Protein AF-A0A9P6NZ58-F1 (afdb_monomer)

Radius of gyration: 19.2 Å; Cα contacts (8 Å, |Δi|>4): 444; chains: 1; bounding box: 44×55×46 Å

Nearest PDB structures (foldseek):
  8w9k-assembly2_C  TM=8.716E-01  e=1.298E-15  Ramazzottius varieornatus
  8x1k-assembly1_B  TM=8.934E-01  e=3.169E-15  Ramazzottius varieornatus
  8w9k-assembly1_B  TM=8.973E-01  e=1.022E-14  Ramazzottius varieornatus
  8kce-assembly1_A-2  TM=8.774E-01  e=4.189E-15  Ramazzottius varieornatus
  8w9k-assembly1_A  TM=8.788E-01  e=3.543E-15  Ramazzottius varieornatus

Organism: NCBI:txid708437

Mean predicted aligned error: 7.15 Å

InterPro domains:
  IPR009078 Ferritin-like superfamily [SSF47240] (10-116)
  IPR012347 Ferritin-like [G3DSA:1.20.1260.10] (4-108)
  IPR052965 Pigment-associated catalase-like [PTHR31694] (9-105)

Secondary structure (DSSP, 8-state):
-HHHHGGGS-HHHHHHHHHHHHHHHHHHHHHHHHHHHTTPPPPPPPEE----SSHHHHHHHHHHHHHHHHHHHHHHHTT--SHHHHHHHHHHHHHHHHHHHHHHHHTTS-S---SS-----HHHHHHHHGGGEEE--TT-S-SSPPPPPEEEES-B-TT-EEEEEES--TT--EEEEEETTEEEEEEEETTEEEPP-SS---SSEEEEEEESSSS-STTTEEEEEEEEEB------TTTS---PPPP-------------

Foldseek 3Di:
DVVVLCLLFDPVLVVLLVVLLVLLVVLVVVVCVVCVVVVHHAFDDFQWDQPDDHVLSVLVSQLLVLLLLLQALQQCLVVDPDPVVSVVSVVSSVVSLQSNLSSCLLNLHHSDQDPARWHDHPLQSCLSCVVGGPGGDPPRDDPDHHAWAKDWDDALDAFDKIFIDTPDLPLFFWKWKTAGPDIDIFGDDPRITTRHPPPRHTFDWIWIFGFNDSDDDPVTTRGHGDIDGHPDDRDPPVSNPPSDRDDDDDDDDDDSDSND

pLDDT: mean 86.71, std 19.1, range [29.31, 98.81]

Sequence (260 aa):
MLSFLLLSYSKSVRQSIQKISNDEASHVSFLTSALQAAGVTPVQACKYSFPYTDLKSFLTVSQILEGVGVSAYLGAAASIKNGNYLTAAGSILTVEARHNAYIRFVNGLSPFPAAFDTPIQPRGIVTLAGPFFVSCPTGSGPGLEGFPSLTISGKLIPGSTLKISAKNTTGATYCGFLSGLDSTFTTYADGECKAPSDGKVGEGQIYVFLTSEKSVTDATTIAGPGIIETENAVMNPIDTPTLTPASHEPENATDLAIGI

Solvent-accessible surface area (backbone atoms only — not comparable to full-atom values): 14483 Å² total; per-residue (Å²): 119,65,63,71,47,46,51,64,42,42,71,67,57,48,51,50,55,51,48,50,29,52,49,31,54,49,50,52,53,50,53,43,52,51,32,48,77,70,75,38,84,62,64,56,82,55,45,72,54,74,93,50,92,48,48,68,43,40,49,51,53,46,33,53,49,30,48,50,49,32,13,38,46,54,36,44,46,88,71,48,82,50,66,70,59,38,52,52,51,51,57,50,35,61,48,36,48,50,50,24,21,51,42,25,43,76,73,47,42,67,54,70,46,52,98,44,76,40,59,35,50,69,39,36,44,38,23,62,52,46,80,33,58,73,50,50,53,91,88,29,55,79,94,57,76,42,39,40,50,35,49,74,46,73,59,58,41,68,66,30,65,30,42,50,47,50,89,48,63,82,71,42,42,20,34,36,41,40,25,25,90,37,76,49,70,33,62,34,55,98,50,30,29,49,31,74,72,82,77,59,72,66,48,44,85,29,38,37,28,33,7,55,46,98,50,91,44,88,88,29,48,48,20,15,37,22,80,49,50,43,82,69,82,65,62,60,82,86,76,46,80,80,66,54,76,60,80,94,75,93,79,87,76,74,89,83,57,83,64,126

Structure (mmCIF, N/CA/C/O backbone):
data_AF-A0A9P6NZ58-F1
#
_entry.id   AF-A0A9P6NZ58-F1
#
loop_
_atom_site.group_PDB
_atom_site.id
_atom_site.type_symbol
_atom_site.label_atom_id
_atom_site.label_alt_id
_atom_site.label_comp_id
_atom_site.label_asym_id
_atom_site.label_entity_id
_atom_site.label_seq_id
_atom_site.pdbx_PDB_ins_code
_atom_site.Cartn_x
_atom_site.Cartn_y
_atom_site.Cartn_z
_atom_site.occupancy
_atom_site.B_iso_or_equiv
_atom_site.auth_seq_id
_atom_site.auth_comp_id
_atom_site.auth_asym_id
_atom_site.auth_atom_id
_atom_site.pdbx_PDB_model_num
ATOM 1 N N . MET A 1 1 ? 6.618 19.491 17.241 1.00 46.34 1 MET A N 1
ATOM 2 C CA . MET A 1 1 ? 7.622 19.434 16.148 1.00 46.34 1 MET A CA 1
ATOM 3 C C . MET A 1 1 ? 6.984 19.654 14.770 1.00 46.34 1 MET A C 1
ATOM 5 O O . MET A 1 1 ? 7.538 20.425 14.000 1.00 46.34 1 MET A O 1
ATOM 9 N N . LEU A 1 2 ? 5.797 19.093 14.476 1.00 48.84 2 LEU A N 1
ATOM 10 C CA . LEU A 1 2 ? 5.125 19.284 13.177 1.00 48.84 2 LEU A CA 1
ATOM 11 C C . LEU A 1 2 ? 4.560 20.701 12.934 1.00 48.84 2 LEU A C 1
ATOM 13 O O . LEU A 1 2 ? 4.652 21.210 11.821 1.00 48.84 2 LEU A O 1
ATOM 17 N N . SER A 1 3 ? 4.068 21.395 13.965 1.00 49.41 3 SER A N 1
ATOM 18 C CA . SER A 1 3 ? 3.498 22.744 13.785 1.00 49.41 3 SER A CA 1
ATOM 19 C C . SER A 1 3 ? 4.500 23.805 13.322 1.00 49.41 3 SER A C 1
ATOM 21 O O . SER A 1 3 ? 4.093 24.752 12.663 1.00 49.41 3 SER A O 1
ATOM 23 N N . PHE A 1 4 ? 5.802 23.633 13.589 1.00 50.84 4 PHE A N 1
ATOM 24 C CA . PHE A 1 4 ? 6.847 24.508 13.037 1.00 50.84 4 PHE A CA 1
ATOM 25 C C . PHE A 1 4 ? 7.170 24.182 11.571 1.00 50.84 4 PHE A C 1
ATOM 27 O O . PHE A 1 4 ? 7.467 25.086 10.794 1.00 50.84 4 PHE A O 1
ATOM 34 N N . LEU A 1 5 ? 7.073 22.908 11.173 1.00 52.78 5 LEU A N 1
ATOM 35 C CA . LEU A 1 5 ? 7.339 22.455 9.803 1.00 52.78 5 LEU A CA 1
ATOM 36 C C . LEU A 1 5 ? 6.269 22.938 8.814 1.00 52.78 5 LEU A C 1
ATOM 38 O O . LEU A 1 5 ? 6.564 23.186 7.650 1.00 52.78 5 LEU A O 1
ATOM 42 N N . LEU A 1 6 ? 5.045 23.136 9.298 1.00 52.22 6 LEU A N 1
ATOM 43 C CA . LEU A 1 6 ? 3.875 23.548 8.526 1.00 52.22 6 LEU A CA 1
ATOM 44 C C . LEU A 1 6 ? 3.801 25.059 8.199 1.00 52.22 6 LEU A C 1
ATOM 46 O O . LEU A 1 6 ? 2.930 25.487 7.432 1.00 52.22 6 LEU A O 1
ATOM 50 N N . LEU A 1 7 ? 4.688 25.887 8.764 1.00 54.00 7 LEU A N 1
ATOM 51 C CA . LEU A 1 7 ? 4.657 27.353 8.615 1.00 54.00 7 LEU A CA 1
ATOM 52 C C . LEU A 1 7 ? 5.049 27.844 7.207 1.00 54.00 7 LEU A C 1
ATOM 54 O O . LEU A 1 7 ? 4.743 28.980 6.857 1.00 54.00 7 LEU A O 1
ATOM 58 N N . SER A 1 8 ? 5.686 26.996 6.393 1.00 56.34 8 SER A N 1
ATOM 59 C CA . SER A 1 8 ? 6.091 27.301 5.011 1.00 56.34 8 SER A CA 1
ATOM 60 C C . SER A 1 8 ? 4.976 27.125 3.972 1.00 56.34 8 SER A C 1
ATOM 62 O O . SER A 1 8 ? 5.140 27.545 2.829 1.00 56.34 8 SER A O 1
ATOM 64 N N . TYR A 1 9 ? 3.846 26.527 4.358 1.00 63.75 9 TYR A N 1
ATOM 65 C CA . TYR A 1 9 ? 2.668 26.350 3.508 1.00 63.75 9 TYR A CA 1
ATOM 66 C C . TYR A 1 9 ? 1.537 27.303 3.905 1.00 63.75 9 TYR A C 1
ATOM 68 O O . TYR A 1 9 ? 1.530 27.890 4.992 1.00 63.75 9 TYR A O 1
ATOM 76 N N . SER A 1 10 ? 0.553 27.465 3.020 1.00 76.25 10 SER A N 1
ATOM 77 C CA . SER A 1 10 ? -0.625 28.285 3.300 1.00 76.25 10 SER A CA 1
ATOM 78 C C . SER A 1 10 ? -1.400 27.757 4.517 1.00 76.25 10 SER A C 1
ATOM 80 O O . SER A 1 10 ? -1.389 26.565 4.841 1.00 76.25 10 SER A O 1
ATOM 82 N N . LYS A 1 11 ? -2.130 28.651 5.196 1.00 78.62 11 LYS A N 1
ATOM 83 C CA . LYS A 1 11 ? -3.022 28.290 6.313 1.00 78.62 11 LYS A CA 1
ATOM 84 C C . LYS A 1 11 ? -4.015 27.187 5.924 1.00 78.62 11 LYS A C 1
ATOM 86 O O . LYS A 1 11 ? -4.269 26.296 6.731 1.00 78.62 11 LYS A O 1
ATOM 91 N N . SER A 1 12 ? -4.512 27.212 4.686 1.00 82.38 12 SER A N 1
ATOM 92 C CA . SER A 1 12 ? -5.448 26.208 4.171 1.00 82.38 12 SER A CA 1
ATOM 93 C C . SER A 1 12 ? -4.842 24.806 4.117 1.00 82.38 12 SER A C 1
ATOM 95 O O . SER A 1 12 ? -5.521 23.837 4.458 1.00 82.38 12 SER A O 1
ATOM 97 N N . VAL A 1 13 ? -3.555 24.682 3.772 1.00 84.69 13 VAL A N 1
ATOM 98 C CA . VAL A 1 13 ? -2.894 23.374 3.742 1.00 84.69 13 VAL A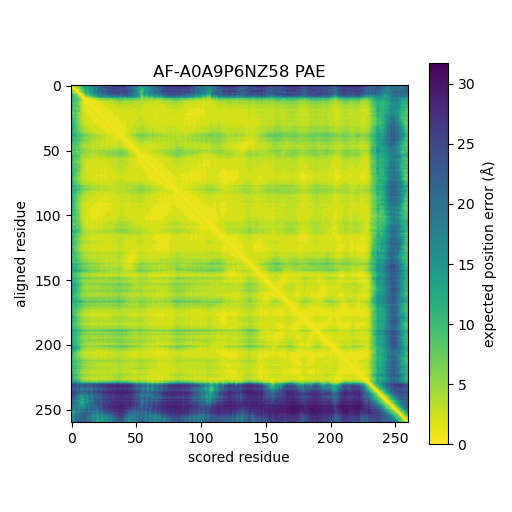 CA 1
ATOM 99 C C . VAL A 1 13 ? -2.740 22.797 5.141 1.00 84.69 13 VAL A C 1
ATOM 101 O O . VAL A 1 13 ? -3.076 21.635 5.357 1.00 84.69 13 VAL A O 1
ATOM 104 N N . ARG A 1 14 ? -2.345 23.621 6.117 1.00 81.75 14 ARG A N 1
ATOM 105 C CA . ARG A 1 14 ? -2.273 23.194 7.523 1.00 81.75 14 ARG A CA 1
ATOM 106 C C . ARG A 1 14 ? -3.616 22.722 8.063 1.00 81.75 14 ARG A C 1
ATOM 108 O O . ARG A 1 14 ? -3.685 21.681 8.704 1.00 81.75 14 ARG A O 1
ATOM 115 N N . GLN A 1 15 ? -4.675 23.485 7.801 1.00 88.12 15 GLN A N 1
ATOM 116 C CA . GLN A 1 15 ? -6.025 23.153 8.258 1.00 88.12 15 GLN A CA 1
ATOM 117 C C . GLN A 1 15 ? -6.525 21.841 7.653 1.00 88.12 15 GLN A C 1
ATOM 119 O O . GLN A 1 15 ? -7.156 21.053 8.350 1.00 88.12 15 GLN A O 1
ATOM 124 N N . SER A 1 16 ? -6.203 21.585 6.386 1.00 90.94 16 SER A N 1
ATOM 125 C CA . SER A 1 16 ? -6.573 20.334 5.722 1.00 90.94 16 SER A CA 1
ATOM 126 C C . SER A 1 16 ? -5.815 19.140 6.306 1.00 90.94 16 SER A C 1
ATOM 128 O O . SER A 1 16 ? -6.430 18.126 6.604 1.00 90.94 16 SER A O 1
ATOM 130 N N . ILE A 1 17 ? -4.512 19.279 6.578 1.00 88.38 17 ILE A N 1
ATOM 131 C CA . ILE A 1 17 ? -3.716 18.234 7.249 1.00 88.38 17 ILE A CA 1
ATOM 132 C C . ILE A 1 17 ? -4.240 17.965 8.671 1.00 88.38 17 ILE A C 1
ATOM 134 O O . ILE A 1 17 ? -4.352 16.814 9.084 1.00 88.38 17 ILE A O 1
ATOM 138 N N . GLN A 1 18 ? -4.630 19.008 9.410 1.00 88.12 18 GLN A N 1
ATOM 139 C CA . GLN A 1 18 ? -5.271 18.839 10.718 1.00 88.12 18 GLN A CA 1
ATOM 140 C C . GLN A 1 18 ? -6.620 18.125 10.612 1.00 88.12 18 GLN A C 1
ATOM 142 O O . GLN A 1 18 ? -6.951 17.308 11.468 1.00 88.12 18 GLN A O 1
ATOM 147 N N . LYS A 1 19 ? -7.403 18.425 9.573 1.00 94.31 19 LYS A N 1
ATOM 148 C CA . LYS A 1 19 ? -8.678 17.754 9.331 1.00 94.31 19 LYS A CA 1
ATOM 149 C C . LYS A 1 19 ? -8.477 16.262 9.055 1.00 94.31 19 LYS A C 1
ATOM 151 O O . LYS A 1 19 ? -9.156 15.477 9.705 1.00 94.31 19 LYS A O 1
ATOM 156 N N . ILE A 1 20 ? -7.509 15.903 8.209 1.00 94.69 20 ILE A N 1
ATOM 157 C CA . ILE A 1 20 ? -7.116 14.507 7.947 1.00 94.69 20 ILE A CA 1
ATOM 158 C C . ILE A 1 20 ? -6.794 13.796 9.265 1.00 94.69 20 ILE A C 1
ATOM 160 O O . ILE A 1 20 ? -7.418 12.800 9.602 1.00 94.69 20 ILE A O 1
ATOM 164 N N . SER A 1 21 ? -5.920 14.375 10.094 1.00 90.31 21 SER A N 1
ATOM 165 C CA . SER A 1 21 ? -5.564 13.772 11.388 1.00 90.31 21 SER A CA 1
ATOM 166 C C . SER A 1 21 ? -6.760 13.598 12.340 1.00 90.31 21 SER A C 1
ATOM 168 O O . SER A 1 21 ? -6.843 12.598 13.053 1.00 90.31 21 SER A O 1
ATOM 170 N N . ASN A 1 22 ? -7.713 14.535 12.343 1.00 94.31 22 ASN A N 1
ATOM 171 C CA . ASN A 1 22 ? -8.937 14.410 13.141 1.00 94.31 22 ASN A CA 1
ATOM 172 C C . ASN A 1 22 ? -9.867 13.303 12.615 1.00 94.31 22 ASN A C 1
ATOM 174 O O . ASN A 1 22 ? -10.557 12.651 13.405 1.00 94.31 22 ASN A O 1
ATOM 178 N N . ASP A 1 23 ? -9.911 13.117 11.297 1.00 96.94 23 ASP A N 1
ATOM 179 C CA . ASP A 1 23 ? -10.678 12.050 10.662 1.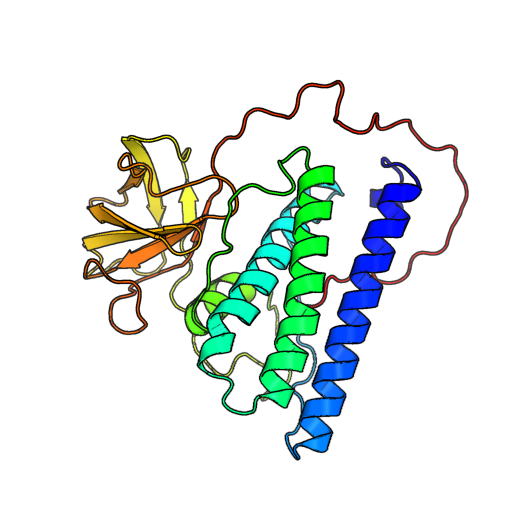00 96.94 23 ASP A CA 1
ATOM 180 C C . ASP A 1 23 ? -10.051 10.685 10.992 1.00 96.94 23 ASP A C 1
ATOM 182 O O . ASP A 1 23 ? -10.775 9.813 11.470 1.00 96.94 23 ASP A O 1
ATOM 186 N N . GLU A 1 24 ? -8.718 10.554 10.966 1.00 94.69 24 GLU A N 1
ATOM 187 C CA . GLU A 1 24 ? -8.035 9.325 11.408 1.00 94.69 24 GLU A CA 1
ATOM 188 C C . GLU A 1 24 ? -8.301 8.977 12.876 1.00 94.69 24 GLU A C 1
ATOM 190 O O . GLU A 1 24 ? -8.616 7.834 13.222 1.00 94.69 24 GLU A O 1
ATOM 195 N N . ALA A 1 25 ? -8.263 9.967 13.771 1.00 93.38 25 ALA A N 1
ATOM 196 C CA . ALA A 1 25 ? -8.624 9.749 15.172 1.00 93.38 25 ALA A CA 1
ATOM 197 C C . ALA A 1 25 ? -10.083 9.274 15.323 1.00 93.38 25 ALA A C 1
ATOM 199 O O . ALA A 1 25 ? -10.399 8.445 16.185 1.00 93.38 25 ALA A O 1
ATOM 200 N N . SER A 1 26 ? -10.976 9.775 14.465 1.00 97.00 26 SER A N 1
ATOM 201 C CA . SER A 1 26 ? -12.380 9.365 14.433 1.00 97.00 26 SER A CA 1
ATOM 202 C C . SER A 1 26 ? -12.538 7.938 13.902 1.00 97.00 26 SER A C 1
ATOM 204 O O . SER A 1 26 ? -13.309 7.169 14.481 1.00 97.00 26 SER A O 1
ATOM 206 N N . HIS A 1 27 ? -11.778 7.548 12.873 1.00 95.88 27 HIS A N 1
ATOM 207 C CA . HIS A 1 27 ? -11.733 6.178 12.354 1.00 95.88 27 HIS A CA 1
ATOM 208 C C . HIS A 1 27 ? -11.281 5.188 13.435 1.00 95.88 27 HIS A C 1
ATOM 210 O O . HIS A 1 27 ? -11.976 4.206 13.704 1.00 95.88 27 HIS A O 1
ATOM 216 N N . VAL A 1 28 ? -10.176 5.481 14.131 1.00 94.44 28 VAL A N 1
ATOM 217 C CA . VAL A 1 28 ? -9.658 4.644 15.228 1.00 94.44 28 VAL A CA 1
ATOM 218 C C . VAL A 1 28 ? -10.685 4.500 16.353 1.00 94.44 28 VAL A C 1
ATOM 220 O O . VAL A 1 28 ? -10.933 3.389 16.831 1.00 94.44 28 VAL A O 1
ATOM 223 N N . SER A 1 29 ? -11.318 5.601 16.768 1.00 95.81 29 SER A N 1
ATOM 224 C CA . SER A 1 29 ? -12.363 5.591 17.800 1.00 95.81 29 SER A CA 1
ATOM 225 C C . SER A 1 29 ? -13.570 4.740 17.390 1.00 95.81 29 SER A C 1
ATOM 227 O O . SER A 1 29 ? -14.066 3.919 18.173 1.00 95.81 29 SER A O 1
ATOM 229 N N . PHE A 1 30 ? -14.009 4.878 16.136 1.00 96.00 30 PHE A N 1
ATOM 230 C CA . PHE A 1 30 ? -15.100 4.092 15.575 1.00 96.00 30 PHE A CA 1
ATOM 231 C C . PHE A 1 30 ? -14.769 2.594 15.555 1.00 96.00 30 PHE A C 1
ATOM 233 O O . PHE A 1 30 ? -15.545 1.795 16.080 1.00 96.00 30 PHE A O 1
ATOM 240 N N . LEU A 1 31 ? -13.608 2.207 15.014 1.00 94.19 31 LEU A N 1
ATOM 241 C CA . LEU A 1 31 ? -13.180 0.807 14.929 1.00 94.19 31 LEU A CA 1
ATOM 242 C C . LEU A 1 31 ? -12.999 0.176 16.313 1.00 94.19 31 LEU A C 1
ATOM 244 O O . LEU A 1 31 ? -13.447 -0.947 16.541 1.00 94.19 31 LEU A O 1
ATOM 248 N N . THR A 1 32 ? -12.410 0.913 17.257 1.00 93.75 32 THR A N 1
ATOM 249 C CA . THR A 1 32 ? -12.263 0.481 18.656 1.00 93.75 32 THR A CA 1
ATOM 250 C C . THR A 1 32 ? -13.627 0.176 19.271 1.00 93.75 32 THR A C 1
ATOM 252 O O . THR A 1 32 ? -13.832 -0.901 19.835 1.00 93.75 32 THR A O 1
ATOM 255 N N . SER A 1 33 ? -14.581 1.095 19.108 1.00 94.50 33 SER A N 1
ATOM 256 C CA . SER A 1 33 ? -15.944 0.941 19.626 1.00 94.50 33 SER A CA 1
ATOM 257 C C . SER A 1 33 ? -16.680 -0.225 18.958 1.00 94.50 33 SER A C 1
ATOM 259 O O . SER A 1 33 ? -17.360 -1.003 19.627 1.00 94.50 33 SER A O 1
ATOM 261 N N . ALA A 1 34 ? -16.519 -0.384 17.642 1.00 92.31 34 ALA A N 1
ATOM 262 C CA . ALA A 1 34 ? -17.138 -1.463 16.880 1.00 92.31 34 ALA A CA 1
ATOM 263 C C . ALA A 1 34 ? -16.610 -2.846 17.296 1.00 92.31 34 ALA A C 1
ATOM 265 O O . ALA A 1 34 ? -17.401 -3.772 17.476 1.00 92.31 34 ALA A O 1
ATOM 266 N N . LEU A 1 35 ? -15.294 -2.984 17.502 1.00 92.44 35 LEU A N 1
ATOM 267 C CA . LEU A 1 35 ? -14.676 -4.223 17.985 1.00 92.44 35 LEU A CA 1
ATOM 268 C C . LEU A 1 35 ? -15.177 -4.587 19.387 1.00 92.44 35 LEU A C 1
ATOM 270 O O . LEU A 1 35 ? -15.593 -5.724 19.607 1.00 92.44 35 LEU A O 1
ATOM 274 N N . GLN A 1 36 ? -15.229 -3.614 20.302 1.00 95.12 36 GLN A N 1
ATOM 275 C CA . GLN A 1 36 ? -15.775 -3.820 21.647 1.00 95.12 36 GLN A CA 1
ATOM 276 C C . GLN A 1 36 ? -17.238 -4.270 21.608 1.00 95.12 36 GLN A C 1
ATOM 278 O O . GLN A 1 36 ? -17.604 -5.226 22.290 1.00 95.12 36 GLN A O 1
ATOM 283 N N . ALA A 1 37 ? -18.069 -3.628 20.781 1.00 92.62 37 ALA A N 1
ATOM 284 C CA . ALA A 1 37 ? -19.469 -4.011 20.602 1.00 92.62 37 ALA A CA 1
ATOM 285 C C . ALA A 1 37 ? -19.629 -5.425 20.013 1.00 92.62 37 ALA A C 1
ATOM 287 O O . ALA A 1 37 ? -20.608 -6.108 20.308 1.00 92.62 37 ALA A O 1
ATOM 288 N N . ALA A 1 38 ? -18.657 -5.885 19.221 1.00 90.31 38 ALA A N 1
ATOM 289 C CA . ALA A 1 38 ? -18.586 -7.250 18.704 1.00 90.31 38 ALA A CA 1
ATOM 290 C C . ALA A 1 38 ? -17.989 -8.264 19.706 1.00 90.31 38 ALA A C 1
ATOM 292 O O . ALA A 1 38 ? -17.818 -9.432 19.359 1.00 90.31 38 ALA A O 1
ATOM 293 N N . GLY A 1 39 ? -17.663 -7.846 20.935 1.00 94.69 39 GLY A N 1
ATOM 294 C CA . GLY A 1 39 ? -17.056 -8.701 21.960 1.00 94.69 39 GLY A CA 1
ATOM 295 C C . GLY A 1 39 ? -15.576 -9.014 21.719 1.00 94.69 39 GLY A C 1
ATOM 296 O O . GLY A 1 39 ? -15.039 -9.938 22.326 1.00 94.69 39 GLY A O 1
ATOM 297 N N . VAL A 1 40 ? -14.915 -8.263 20.835 1.00 93.50 40 VAL A N 1
ATOM 298 C CA . VAL A 1 40 ? -13.487 -8.391 20.535 1.00 93.50 40 VAL A CA 1
ATOM 299 C C . VAL A 1 40 ? -12.718 -7.335 21.319 1.00 93.50 40 VAL A C 1
ATOM 301 O O . VAL A 1 40 ? -13.059 -6.155 21.288 1.00 93.50 40 VAL A O 1
ATOM 304 N N . THR A 1 41 ? -11.647 -7.741 21.999 1.00 93.44 41 THR A N 1
ATOM 305 C CA . THR A 1 41 ? -10.721 -6.801 22.642 1.00 93.44 41 THR A CA 1
ATOM 306 C C . THR A 1 41 ? -9.931 -6.051 21.566 1.00 93.44 41 THR A C 1
ATOM 308 O O . THR A 1 41 ? -9.178 -6.698 20.833 1.00 93.44 41 THR A O 1
ATOM 311 N N . PRO A 1 42 ? -10.056 -4.714 21.450 1.00 93.38 42 PRO A N 1
ATOM 312 C CA . PRO A 1 42 ? -9.247 -3.945 20.512 1.00 93.38 42 PRO A CA 1
ATOM 313 C C . PRO A 1 42 ? -7.764 -4.034 20.867 1.00 93.38 42 PRO A C 1
ATOM 315 O O . PRO A 1 42 ? -7.396 -4.082 22.045 1.00 93.38 42 PRO A O 1
ATOM 318 N N . VAL A 1 43 ? -6.911 -4.021 19.846 1.00 92.50 43 VAL A N 1
ATOM 319 C CA . VAL A 1 43 ? -5.465 -3.903 20.048 1.00 92.50 43 VAL A CA 1
ATOM 320 C C . VAL A 1 43 ? -5.120 -2.530 20.623 1.00 92.50 43 VAL A C 1
ATOM 322 O O . VAL A 1 43 ? -5.812 -1.542 20.381 1.00 92.50 43 VAL A O 1
ATOM 325 N N . GLN A 1 44 ? -4.038 -2.464 21.392 1.00 91.88 44 GLN A N 1
ATOM 326 C CA . GLN A 1 44 ? -3.499 -1.195 21.869 1.00 91.88 44 GLN A CA 1
ATOM 327 C C . GLN A 1 44 ? -2.605 -0.565 20.800 1.00 91.88 44 GLN A C 1
ATOM 329 O O . GLN A 1 44 ? -1.992 -1.267 19.996 1.00 91.88 44 GLN A O 1
ATOM 334 N N . ALA A 1 45 ? -2.479 0.761 20.825 1.00 91.44 45 ALA A N 1
ATOM 335 C CA . ALA A 1 45 ? -1.567 1.458 19.929 1.00 91.44 45 ALA A CA 1
ATOM 336 C C . ALA A 1 45 ? -0.115 0.991 20.146 1.00 91.44 45 ALA A C 1
ATOM 338 O O . ALA A 1 45 ? 0.379 0.934 21.277 1.00 91.44 45 ALA A O 1
ATOM 339 N N . CYS A 1 46 ? 0.577 0.678 19.052 1.00 93.38 46 CYS A N 1
ATOM 340 C CA . CYS A 1 46 ? 2.017 0.461 19.071 1.00 93.38 46 CYS A CA 1
ATOM 341 C C . CYS A 1 46 ? 2.767 1.801 19.139 1.00 93.38 46 CYS A C 1
ATOM 343 O O . CYS A 1 46 ? 2.205 2.883 18.970 1.00 93.38 46 CYS A O 1
ATOM 345 N N . LYS A 1 47 ? 4.075 1.729 19.378 1.00 93.12 47 LYS A N 1
ATOM 346 C CA . LYS A 1 47 ? 4.989 2.850 19.182 1.00 93.12 47 LYS A CA 1
ATOM 347 C C . LYS A 1 47 ? 5.452 2.861 17.732 1.00 93.12 47 LYS A C 1
ATOM 349 O O . LYS A 1 47 ? 5.981 1.853 17.258 1.00 93.12 47 LYS A O 1
ATOM 354 N N . TYR A 1 48 ? 5.334 4.016 17.090 1.00 91.25 48 TYR A N 1
ATOM 355 C CA . TYR A 1 48 ? 5.720 4.215 15.698 1.00 91.25 48 TYR A CA 1
ATOM 356 C C . TYR A 1 48 ? 6.907 5.168 15.553 1.00 91.25 48 TYR A C 1
ATOM 358 O O . TYR A 1 48 ? 7.163 6.005 16.422 1.00 91.25 48 TYR A O 1
ATOM 366 N N . SER A 1 49 ? 7.633 5.034 14.446 1.00 90.75 49 SER A N 1
ATOM 367 C CA . SER A 1 49 ? 8.673 5.963 14.014 1.00 90.75 49 SER A CA 1
ATOM 368 C C . SER A 1 49 ? 8.557 6.177 12.514 1.00 90.75 49 SER A C 1
ATOM 370 O O . SER A 1 49 ? 8.646 5.230 11.738 1.00 90.75 49 SER A O 1
ATOM 372 N N . PHE A 1 50 ? 8.408 7.433 12.109 1.00 89.25 50 PHE A N 1
ATOM 373 C CA . PHE A 1 50 ? 8.240 7.812 10.712 1.00 89.25 50 PHE A CA 1
ATOM 374 C C . PHE A 1 50 ? 9.470 8.591 10.227 1.00 89.25 50 PHE A C 1
ATOM 376 O O . PHE A 1 50 ? 9.935 9.491 10.931 1.00 89.25 50 PHE A O 1
ATOM 383 N N . PRO A 1 51 ? 10.025 8.268 9.046 1.00 86.12 51 PRO A N 1
ATOM 384 C CA . PRO A 1 51 ? 11.263 8.860 8.554 1.00 86.12 51 PRO A CA 1
ATOM 385 C C . PRO A 1 51 ? 11.002 10.220 7.888 1.00 86.12 51 PRO A C 1
ATOM 387 O O . PRO A 1 51 ? 11.099 10.354 6.671 1.00 86.12 51 PRO A O 1
ATOM 390 N N . TYR A 1 52 ? 10.675 11.240 8.682 1.00 85.06 52 TYR A N 1
ATOM 391 C CA . TYR A 1 52 ? 10.584 12.619 8.205 1.00 85.06 52 TYR A CA 1
ATOM 392 C C . TYR A 1 52 ? 11.383 13.573 9.093 1.00 85.06 52 TYR A C 1
ATOM 394 O O . TYR A 1 52 ? 11.399 13.467 10.318 1.00 85.06 52 TYR A O 1
ATOM 402 N N . THR A 1 53 ? 12.043 14.534 8.459 1.00 86.50 53 THR A N 1
ATOM 403 C CA . THR A 1 53 ? 12.803 15.602 9.133 1.00 86.50 53 THR A CA 1
ATOM 404 C C . THR A 1 53 ? 12.296 16.987 8.762 1.00 86.50 53 THR A C 1
ATOM 406 O O . THR A 1 53 ? 12.637 17.973 9.410 1.00 86.50 53 THR A O 1
ATOM 409 N N . ASP A 1 54 ? 11.468 17.063 7.725 1.00 77.50 54 ASP A N 1
ATOM 410 C CA . ASP A 1 54 ? 10.871 18.282 7.213 1.00 77.50 54 ASP A CA 1
ATOM 411 C C . ASP A 1 54 ? 9.440 18.020 6.721 1.00 77.50 54 ASP A C 1
ATOM 413 O O . ASP A 1 54 ? 8.952 16.888 6.714 1.00 77.50 54 ASP A O 1
ATOM 417 N N . LE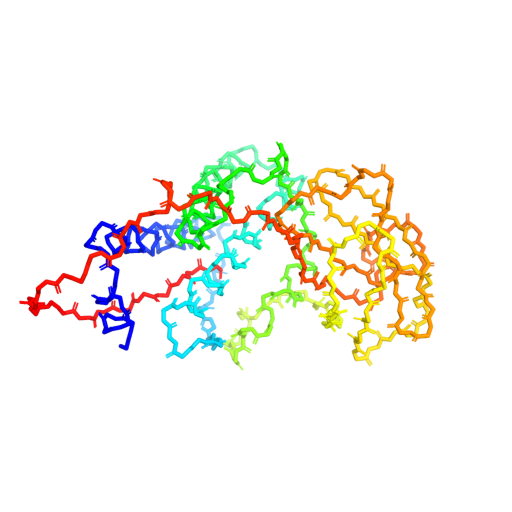U A 1 55 ? 8.739 19.079 6.320 1.00 77.12 55 LEU A N 1
ATOM 418 C CA . LEU A 1 55 ? 7.363 18.951 5.851 1.00 77.12 55 LEU A CA 1
ATOM 419 C C . LEU A 1 55 ? 7.247 18.150 4.547 1.00 77.12 55 LEU A C 1
ATOM 421 O O . LEU A 1 55 ? 6.270 17.435 4.357 1.00 77.12 55 LEU A O 1
ATOM 425 N N . LYS A 1 56 ? 8.224 18.258 3.642 1.00 81.44 56 LYS A N 1
ATOM 426 C CA . LYS A 1 56 ? 8.181 17.557 2.353 1.00 81.44 56 LYS A CA 1
ATOM 427 C C . LYS A 1 56 ? 8.284 16.047 2.561 1.00 81.44 56 LYS A C 1
ATOM 429 O O . LYS A 1 56 ? 7.496 15.291 2.000 1.00 81.44 56 LYS A O 1
ATOM 434 N N . SER A 1 57 ? 9.224 15.615 3.397 1.00 84.31 57 SER A N 1
ATOM 435 C CA . SER A 1 57 ? 9.361 14.221 3.820 1.00 84.31 57 SER A CA 1
ATOM 436 C C . SER A 1 57 ? 8.142 13.755 4.618 1.00 84.31 57 SER A C 1
ATOM 438 O O . SER A 1 57 ? 7.679 12.643 4.381 1.00 84.31 57 SER A O 1
ATOM 440 N N . PHE A 1 58 ? 7.538 14.608 5.456 1.00 87.31 58 PHE A N 1
ATOM 441 C CA . PHE A 1 58 ? 6.264 14.299 6.116 1.00 87.31 58 PHE A CA 1
ATOM 442 C C . PHE A 1 58 ? 5.144 14.033 5.102 1.00 87.31 58 PHE A C 1
ATOM 444 O O . PHE A 1 58 ? 4.511 12.984 5.167 1.00 87.31 58 PHE A O 1
ATOM 451 N N . LEU A 1 59 ? 4.921 14.931 4.138 1.00 88.06 59 LEU A N 1
ATOM 452 C CA . LEU A 1 59 ? 3.882 14.769 3.115 1.00 88.06 59 LEU A CA 1
ATOM 453 C C . LEU A 1 59 ? 4.154 13.581 2.186 1.00 88.06 59 LEU A C 1
ATOM 455 O O . LEU A 1 59 ? 3.216 12.946 1.716 1.00 88.06 59 LEU A O 1
ATOM 459 N N . THR A 1 60 ? 5.423 13.252 1.943 1.00 89.00 60 THR A N 1
ATOM 460 C CA . THR A 1 60 ? 5.811 12.057 1.179 1.00 89.00 60 THR A CA 1
ATOM 461 C C . THR A 1 60 ? 5.438 10.786 1.940 1.00 89.00 60 THR A C 1
ATOM 463 O O . THR A 1 60 ? 4.801 9.896 1.383 1.00 89.00 60 THR A O 1
ATOM 466 N N . VAL A 1 61 ? 5.786 10.707 3.231 1.00 91.06 61 VAL A N 1
ATOM 467 C CA . VAL A 1 61 ? 5.395 9.577 4.087 1.00 91.06 61 VAL A CA 1
ATOM 468 C C . VAL A 1 61 ? 3.873 9.493 4.196 1.00 91.06 61 VAL A C 1
ATOM 470 O O . VAL A 1 61 ? 3.330 8.407 4.042 1.00 91.06 61 VAL A O 1
ATOM 473 N N . SER A 1 62 ? 3.195 10.631 4.376 1.00 91.75 62 SER A N 1
ATOM 474 C CA . SER A 1 62 ? 1.730 10.731 4.429 1.00 91.75 62 SER A CA 1
ATOM 475 C C . SER A 1 62 ? 1.101 10.157 3.162 1.00 91.75 62 SER A C 1
ATOM 477 O O . SER A 1 62 ? 0.276 9.264 3.245 1.00 91.75 62 SER A O 1
ATOM 479 N N . GLN A 1 63 ? 1.552 10.585 1.980 1.00 91.94 63 GLN A N 1
ATOM 480 C CA . GLN A 1 63 ? 1.046 10.076 0.704 1.00 91.94 63 GLN A CA 1
ATOM 481 C C . GLN A 1 63 ? 1.155 8.553 0.617 1.00 91.94 63 GLN A C 1
ATOM 483 O O . GLN A 1 63 ? 0.188 7.885 0.258 1.00 91.94 63 GLN A O 1
ATOM 488 N N . ILE A 1 64 ? 2.333 8.013 0.951 1.00 92.31 64 ILE A N 1
ATOM 489 C CA . ILE A 1 64 ? 2.581 6.571 0.931 1.00 92.31 64 ILE A CA 1
ATOM 490 C C . ILE A 1 64 ? 1.561 5.865 1.819 1.00 92.31 64 ILE A C 1
ATOM 492 O O . ILE A 1 64 ? 0.875 4.952 1.365 1.00 92.31 64 ILE A O 1
ATOM 496 N N . LEU A 1 65 ? 1.466 6.325 3.059 1.00 94.62 65 LEU A N 1
ATOM 497 C CA . LEU A 1 65 ? 0.643 5.776 4.118 1.00 94.62 65 LEU A CA 1
ATOM 498 C C . LEU A 1 65 ? -0.852 5.793 3.766 1.00 94.62 65 LEU A C 1
ATOM 500 O O . LEU A 1 65 ? -1.476 4.737 3.782 1.00 94.62 65 LEU A O 1
ATOM 504 N N . GLU A 1 66 ? -1.394 6.920 3.318 1.00 95.94 66 GLU A N 1
ATOM 505 C CA . GLU A 1 66 ? -2.798 7.026 2.889 1.00 95.94 66 GLU A CA 1
ATOM 506 C C . GLU A 1 66 ? -3.121 6.050 1.745 1.00 95.94 66 GLU A C 1
ATOM 508 O O . GLU A 1 66 ? -4.150 5.380 1.744 1.00 95.94 66 GLU A O 1
ATOM 513 N N . GLY A 1 67 ? -2.208 5.891 0.777 1.00 96.62 67 GLY A N 1
ATOM 514 C CA . GLY A 1 67 ? -2.402 4.921 -0.307 1.00 96.62 67 GLY A CA 1
ATOM 515 C C . GLY A 1 67 ? -2.328 3.468 0.172 1.00 96.62 67 GLY A C 1
ATOM 516 O O . GLY A 1 67 ? -3.037 2.600 -0.342 1.00 96.62 67 GLY A O 1
ATOM 517 N N . VAL A 1 68 ? -1.507 3.187 1.191 1.00 97.44 68 VAL A N 1
ATOM 518 C CA . VAL A 1 68 ? -1.502 1.886 1.877 1.00 97.44 68 VAL A CA 1
ATOM 519 C C . VAL A 1 68 ? -2.822 1.657 2.619 1.00 97.44 68 VAL A C 1
ATOM 521 O O . VAL A 1 68 ? -3.355 0.552 2.526 1.00 97.44 68 VAL A O 1
ATOM 524 N N . GLY A 1 69 ? -3.381 2.677 3.276 1.00 96.88 69 GLY A N 1
ATOM 525 C CA . GLY A 1 69 ? -4.696 2.629 3.926 1.00 96.88 69 GLY A CA 1
ATOM 526 C C . GLY A 1 69 ? -5.817 2.281 2.943 1.00 96.88 69 GLY A C 1
ATOM 527 O O . GLY A 1 69 ? -6.536 1.297 3.140 1.00 96.88 69 GLY A O 1
ATOM 528 N N . VAL A 1 70 ? -5.891 2.999 1.817 1.00 98.38 70 VAL A N 1
ATOM 529 C CA . VAL A 1 70 ? -6.818 2.706 0.705 1.00 98.38 70 VAL A CA 1
ATOM 530 C C . VAL A 1 70 ? -6.685 1.251 0.241 1.00 98.38 70 VAL A C 1
ATOM 532 O O . VAL A 1 70 ? -7.670 0.508 0.172 1.00 98.38 70 VAL A O 1
ATOM 535 N N . SER A 1 71 ? -5.450 0.812 -0.013 1.00 98.56 71 SER A N 1
ATOM 536 C CA . SER A 1 71 ? -5.154 -0.545 -0.481 1.00 98.56 71 SER A CA 1
ATOM 537 C C . SER A 1 71 ? -5.530 -1.626 0.538 1.00 98.56 71 SER A C 1
ATOM 539 O O . SER A 1 71 ? -5.955 -2.718 0.147 1.00 98.56 71 SER A O 1
ATOM 541 N N . ALA A 1 72 ? -5.402 -1.333 1.837 1.00 98.19 72 ALA A N 1
ATOM 542 C CA . ALA A 1 72 ? -5.751 -2.241 2.925 1.00 98.19 72 ALA A CA 1
ATOM 543 C C . ALA A 1 72 ? -7.266 -2.453 3.021 1.00 98.19 72 ALA A C 1
ATOM 545 O O . ALA A 1 72 ? -7.725 -3.598 3.056 1.00 98.19 72 ALA A O 1
ATOM 546 N N . TYR A 1 73 ? -8.052 -1.371 3.006 1.00 98.12 73 TYR A N 1
ATOM 547 C CA . TYR A 1 73 ? -9.514 -1.466 3.024 1.00 98.12 73 TYR A CA 1
ATOM 548 C C . TYR A 1 73 ? -10.050 -2.205 1.794 1.00 98.12 73 TYR A C 1
ATOM 550 O O . TYR A 1 73 ? -10.896 -3.093 1.929 1.00 98.12 73 TYR A O 1
ATOM 558 N N . LEU A 1 74 ? -9.526 -1.895 0.603 1.00 98.25 74 LEU A N 1
ATOM 559 C CA . LEU A 1 74 ? -9.902 -2.592 -0.629 1.00 98.25 74 LEU A CA 1
ATOM 560 C C . LEU A 1 74 ? -9.518 -4.073 -0.599 1.00 98.25 74 LEU A C 1
ATOM 562 O O . LEU A 1 74 ? -10.343 -4.928 -0.924 1.00 98.25 74 LEU A O 1
ATOM 566 N N . GLY A 1 75 ? -8.297 -4.398 -0.167 1.00 97.62 75 GLY A N 1
ATOM 567 C CA . GLY A 1 75 ? -7.833 -5.780 -0.043 1.00 97.62 75 GLY A CA 1
ATOM 568 C C . GLY A 1 75 ? -8.637 -6.603 0.969 1.00 97.62 75 GLY A C 1
ATOM 569 O O . GLY A 1 75 ? -8.839 -7.804 0.777 1.00 97.62 75 GLY A O 1
ATOM 570 N N . ALA A 1 76 ? -9.150 -5.964 2.022 1.00 96.38 76 ALA A N 1
ATOM 571 C CA . ALA A 1 76 ? -9.988 -6.609 3.027 1.00 96.38 76 ALA A CA 1
ATOM 572 C C . ALA A 1 76 ? -11.453 -6.780 2.592 1.00 96.38 76 ALA A C 1
ATOM 574 O O . ALA A 1 76 ? -12.129 -7.675 3.106 1.00 96.38 76 ALA A O 1
ATOM 575 N N . ALA A 1 77 ? -11.955 -5.971 1.652 1.00 96.50 77 ALA A N 1
ATOM 576 C CA . ALA A 1 77 ? -13.381 -5.875 1.329 1.00 96.50 77 ALA A CA 1
ATOM 577 C C . ALA A 1 77 ? -14.041 -7.237 1.038 1.00 96.50 77 ALA A C 1
ATOM 579 O O . ALA A 1 77 ? -15.083 -7.559 1.609 1.00 96.50 77 ALA A O 1
ATOM 580 N N . ALA A 1 78 ? -13.406 -8.090 0.225 1.00 94.44 78 ALA A N 1
ATOM 581 C CA . ALA A 1 78 ? -13.938 -9.414 -0.128 1.00 94.44 78 ALA A CA 1
ATOM 582 C C . ALA A 1 78 ? -14.012 -10.401 1.063 1.00 94.44 78 ALA A C 1
ATOM 584 O O . ALA A 1 78 ? -14.759 -11.393 1.034 1.00 94.44 78 ALA A O 1
ATOM 585 N N . SER A 1 79 ? -13.251 -10.136 2.125 1.00 94.75 79 SER A N 1
ATOM 586 C CA . SER A 1 79 ? -13.220 -10.940 3.350 1.00 94.75 79 SER A CA 1
ATOM 587 C C . SER A 1 79 ? -14.313 -10.537 4.345 1.00 94.75 79 SER A C 1
ATOM 589 O O . SER A 1 79 ? -14.682 -11.346 5.197 1.00 94.75 79 SER A O 1
ATOM 591 N N . ILE A 1 80 ? -14.893 -9.339 4.218 1.00 94.06 80 ILE A N 1
ATOM 592 C CA . ILE A 1 80 ? -15.940 -8.850 5.119 1.00 94.06 80 ILE A CA 1
ATOM 593 C C . ILE A 1 80 ? -17.297 -9.425 4.697 1.00 94.06 80 ILE A C 1
ATOM 595 O O . ILE A 1 80 ? -17.910 -8.996 3.724 1.00 94.06 80 ILE A O 1
ATOM 599 N N . LYS A 1 81 ? -17.784 -10.423 5.443 1.00 94.88 81 LYS A N 1
ATOM 600 C CA . LYS A 1 81 ? -19.040 -11.129 5.117 1.00 94.88 81 LYS A CA 1
ATOM 601 C C . LYS A 1 81 ? -20.297 -10.419 5.606 1.00 94.88 81 LYS A C 1
ATOM 603 O O . LYS A 1 81 ? -21.370 -10.612 5.043 1.00 94.88 81 LYS A O 1
ATOM 608 N N . ASN A 1 82 ? -20.180 -9.613 6.658 1.00 94.38 82 ASN A N 1
ATOM 609 C CA . ASN A 1 82 ? -21.301 -8.838 7.170 1.00 94.38 82 ASN A CA 1
ATOM 610 C C . ASN A 1 82 ? -21.440 -7.546 6.354 1.00 94.38 82 ASN A C 1
ATOM 612 O O . ASN A 1 82 ? -20.551 -6.697 6.392 1.00 94.38 82 ASN A O 1
ATOM 616 N N . GLY A 1 83 ? -22.567 -7.385 5.655 1.00 95.75 83 GLY A N 1
ATOM 617 C CA . GLY A 1 83 ? -22.832 -6.210 4.822 1.00 95.75 83 GLY A CA 1
ATOM 618 C C . GLY A 1 83 ? -22.741 -4.884 5.581 1.00 95.75 83 GLY A C 1
ATOM 619 O O . GLY A 1 83 ? -22.204 -3.924 5.044 1.00 95.75 83 GLY A O 1
ATOM 620 N N . ASN A 1 84 ? -23.151 -4.839 6.852 1.00 93.88 84 ASN A N 1
ATOM 621 C CA . ASN A 1 84 ? -23.053 -3.620 7.662 1.00 93.88 84 ASN A CA 1
ATOM 622 C C . ASN A 1 84 ? -21.593 -3.252 7.948 1.00 93.88 84 ASN A C 1
ATOM 624 O O . ASN A 1 84 ? -21.232 -2.078 7.922 1.00 93.88 84 ASN A O 1
ATOM 628 N N . TYR A 1 85 ? -20.741 -4.251 8.191 1.00 94.25 85 TYR A N 1
ATOM 629 C CA . TYR A 1 85 ? -19.308 -4.022 8.382 1.00 94.25 85 TYR A CA 1
ATOM 630 C C . TYR A 1 85 ? -18.634 -3.623 7.074 1.00 94.25 85 TYR A C 1
ATOM 632 O O . TYR A 1 85 ? -17.766 -2.757 7.083 1.00 94.25 85 TYR A O 1
ATOM 640 N N . LEU A 1 86 ? -19.066 -4.197 5.948 1.00 96.56 86 LEU A N 1
ATOM 641 C CA . LEU A 1 86 ? -18.565 -3.811 4.634 1.00 96.56 86 LEU A CA 1
ATOM 642 C C . LEU A 1 86 ? -18.946 -2.361 4.304 1.00 96.56 86 LEU A C 1
ATOM 644 O O . LEU A 1 86 ? -18.103 -1.610 3.830 1.00 96.56 86 LEU A O 1
ATOM 648 N N . THR A 1 87 ? -20.177 -1.937 4.606 1.00 97.19 87 THR A N 1
ATOM 649 C CA . THR A 1 87 ? -20.607 -0.538 4.450 1.00 97.19 87 THR A CA 1
ATOM 650 C C . THR A 1 87 ? -19.813 0.401 5.354 1.00 97.19 87 THR A C 1
ATOM 652 O O . THR A 1 87 ? -19.383 1.457 4.895 1.00 97.19 87 THR A O 1
ATOM 655 N N . ALA A 1 88 ? -19.572 0.019 6.611 1.00 96.19 88 ALA A N 1
ATOM 656 C CA . ALA A 1 88 ? -18.751 0.809 7.523 1.00 96.19 88 ALA A CA 1
ATOM 657 C C . ALA A 1 88 ? -17.306 0.955 7.010 1.00 96.19 88 ALA A C 1
ATOM 659 O O . ALA A 1 88 ? -16.809 2.072 6.890 1.00 96.19 88 ALA A O 1
ATOM 660 N N . ALA A 1 89 ? -16.664 -0.149 6.623 1.00 96.50 89 ALA A N 1
ATOM 661 C CA . ALA A 1 89 ? -15.326 -0.145 6.031 1.00 96.50 89 ALA A CA 1
ATOM 662 C C . ALA A 1 89 ? -15.271 0.675 4.729 1.00 96.50 89 ALA A C 1
ATOM 664 O O . ALA A 1 89 ? -14.363 1.477 4.537 1.00 96.50 89 ALA A O 1
ATOM 665 N N . GLY A 1 90 ? -16.281 0.536 3.866 1.00 97.81 90 GLY A N 1
ATOM 666 C CA . GLY A 1 90 ? -16.418 1.327 2.644 1.00 97.81 90 GLY A CA 1
ATOM 667 C C . GLY A 1 90 ? -16.553 2.826 2.917 1.00 97.81 90 GLY A C 1
ATOM 668 O O . GLY A 1 90 ? -16.005 3.634 2.172 1.00 97.81 90 GLY A O 1
ATOM 669 N N . SER A 1 91 ? -17.229 3.217 4.003 1.00 98.00 91 SER A N 1
ATOM 670 C CA . SER A 1 91 ? -17.335 4.630 4.382 1.00 98.00 91 SER A CA 1
ATOM 671 C C . SER A 1 91 ? -15.970 5.235 4.719 1.00 98.00 91 SER A C 1
ATOM 673 O O . SER A 1 91 ? -15.672 6.326 4.234 1.00 98.00 91 SER A O 1
ATOM 675 N N . ILE A 1 92 ? -15.117 4.493 5.436 1.00 98.12 92 ILE A N 1
ATOM 676 C CA . ILE A 1 92 ? -13.754 4.919 5.771 1.00 98.12 92 ILE A CA 1
ATOM 677 C C . ILE A 1 92 ? -12.894 4.962 4.508 1.00 98.12 92 ILE A C 1
ATOM 679 O O . ILE A 1 92 ? -12.333 6.003 4.197 1.00 98.12 92 ILE A O 1
ATOM 683 N N . LEU A 1 93 ? -12.901 3.899 3.699 1.00 98.25 93 LEU A N 1
ATOM 684 C CA . LEU A 1 93 ? -12.158 3.832 2.436 1.00 98.25 93 LEU A CA 1
ATOM 685 C C . LEU A 1 93 ? -12.357 5.073 1.544 1.00 98.25 93 LEU A C 1
ATOM 687 O O . LEU A 1 93 ? -11.399 5.610 0.996 1.00 98.25 93 LEU A O 1
ATOM 691 N N . THR A 1 94 ? -13.594 5.560 1.395 1.00 98.19 94 THR A N 1
ATOM 692 C CA . THR A 1 94 ? -13.856 6.762 0.577 1.00 98.19 94 THR A CA 1
ATOM 693 C C . THR A 1 94 ? -13.306 8.058 1.183 1.00 98.19 94 THR A C 1
ATOM 695 O O . THR A 1 94 ? -13.153 9.051 0.468 1.00 98.19 94 THR A O 1
ATOM 698 N N . VAL A 1 95 ? -13.078 8.103 2.497 1.00 98.38 95 VAL A N 1
ATOM 699 C CA . VAL A 1 95 ? -12.418 9.212 3.200 1.00 98.38 95 VAL A CA 1
ATOM 700 C C . VAL A 1 95 ? -10.905 9.119 2.983 1.00 98.38 95 VAL A C 1
ATOM 702 O O . VAL A 1 95 ? -10.339 10.082 2.472 1.00 98.38 95 VAL A O 1
ATOM 705 N N . GLU A 1 96 ? -10.300 7.949 3.216 1.00 97.62 96 GLU A N 1
ATOM 706 C CA . GLU A 1 96 ? -8.872 7.671 2.953 1.00 97.62 96 GLU A CA 1
ATOM 707 C C . GLU A 1 96 ? -8.479 8.033 1.511 1.00 97.62 96 GLU A C 1
ATOM 709 O O . GLU A 1 96 ? -7.486 8.710 1.255 1.00 97.62 96 GLU A O 1
ATOM 714 N N . ALA A 1 97 ? -9.314 7.667 0.531 1.00 97.88 97 ALA A N 1
ATOM 715 C CA . ALA A 1 97 ? -9.064 8.005 -0.870 1.00 97.88 97 ALA A CA 1
ATOM 716 C C . ALA A 1 97 ? -9.037 9.528 -1.111 1.00 97.88 97 ALA A C 1
ATOM 718 O O . ALA A 1 97 ? -8.236 10.027 -1.902 1.00 97.88 97 ALA A O 1
ATOM 719 N N . ARG A 1 98 ? -9.876 10.299 -0.403 1.00 98.31 98 ARG A N 1
ATOM 720 C CA . ARG A 1 98 ? -9.874 11.771 -0.476 1.00 98.31 98 ARG A CA 1
ATOM 721 C C . ARG A 1 98 ? -8.666 12.375 0.235 1.00 98.31 98 ARG A C 1
ATOM 723 O O . ARG A 1 98 ? -8.139 13.377 -0.249 1.00 98.31 98 ARG A O 1
ATOM 730 N N . HIS A 1 99 ? -8.224 11.781 1.340 1.00 97.50 99 HIS A N 1
ATOM 731 C CA . HIS A 1 99 ? -6.992 12.170 2.025 1.00 97.50 99 HIS A CA 1
ATOM 732 C C . HIS A 1 99 ? -5.778 11.957 1.115 1.00 97.50 99 HIS A C 1
ATOM 734 O O . HIS A 1 99 ? -5.027 12.906 0.867 1.00 97.50 99 HIS A O 1
ATOM 740 N N . ASN A 1 100 ? -5.653 10.765 0.519 1.00 96.00 100 ASN A N 1
ATOM 741 C CA . ASN A 1 100 ? -4.605 10.450 -0.447 1.00 96.00 100 ASN A CA 1
ATOM 742 C C . ASN A 1 100 ? -4.621 11.432 -1.628 1.00 96.00 100 ASN A C 1
ATOM 744 O O . ASN A 1 100 ? -3.601 12.058 -1.911 1.00 96.00 100 ASN A O 1
ATOM 748 N N . ALA A 1 101 ? -5.780 11.647 -2.262 1.00 96.25 101 ALA A N 1
ATOM 749 C CA . ALA A 1 101 ? -5.929 12.593 -3.368 1.00 96.25 101 ALA A CA 1
ATOM 750 C C . ALA A 1 101 ? -5.472 14.013 -2.989 1.00 96.25 101 ALA A C 1
ATOM 752 O O . ALA A 1 101 ? -4.714 14.648 -3.725 1.00 96.25 101 ALA A O 1
ATOM 753 N N . TYR A 1 102 ? -5.882 14.507 -1.818 1.00 95.44 102 TYR A N 1
ATOM 754 C CA . TYR A 1 102 ? -5.477 15.825 -1.341 1.00 95.44 102 TYR A CA 1
ATOM 755 C C . TYR A 1 102 ? -3.964 15.918 -1.100 1.00 95.44 102 TYR A C 1
ATOM 757 O O . TYR A 1 102 ? -3.323 16.872 -1.542 1.00 95.44 102 TYR A O 1
ATOM 765 N N . ILE A 1 103 ? -3.366 14.926 -0.440 1.00 93.56 103 ILE A N 1
ATOM 766 C CA . ILE A 1 103 ? -1.925 14.922 -0.167 1.00 93.56 103 ILE A CA 1
ATOM 767 C C . ILE A 1 103 ? -1.122 14.828 -1.469 1.00 93.56 103 ILE A C 1
ATOM 769 O O . ILE A 1 103 ? -0.128 15.540 -1.623 1.00 93.56 103 ILE A O 1
ATOM 773 N N . ARG A 1 104 ? -1.580 14.031 -2.443 1.00 92.75 104 ARG A N 1
ATOM 774 C CA . ARG A 1 104 ? -0.998 13.987 -3.793 1.00 92.75 104 ARG A CA 1
ATOM 775 C C . ARG A 1 104 ? -1.010 15.365 -4.449 1.00 92.75 104 ARG A C 1
ATOM 777 O O . ARG A 1 104 ? 0.033 15.814 -4.917 1.00 92.75 104 ARG A O 1
ATOM 784 N N . PHE A 1 105 ? -2.145 16.064 -4.406 1.00 91.69 105 PHE A N 1
ATOM 785 C CA . PHE A 1 105 ? -2.259 17.427 -4.929 1.00 91.69 105 PHE A CA 1
ATOM 786 C C . PHE A 1 105 ? -1.263 18.388 -4.262 1.00 91.69 105 PHE A C 1
ATOM 788 O O . PHE A 1 105 ? -0.559 19.127 -4.949 1.00 91.69 105 PHE A O 1
ATOM 795 N N . VAL A 1 106 ? -1.140 18.342 -2.931 1.00 89.38 106 VAL A N 1
ATOM 796 C CA . VAL A 1 106 ? -0.173 19.170 -2.187 1.00 89.38 106 VAL A CA 1
ATOM 797 C C . VAL A 1 106 ? 1.278 18.818 -2.548 1.00 89.38 106 VAL A C 1
ATOM 799 O O . VAL A 1 106 ? 2.122 19.711 -2.602 1.00 89.38 106 VAL A O 1
ATOM 802 N N . ASN A 1 107 ? 1.568 17.553 -2.865 1.00 87.19 107 ASN A N 1
ATOM 803 C CA . ASN A 1 107 ? 2.871 17.103 -3.368 1.00 87.19 107 ASN A CA 1
ATOM 804 C C . ASN A 1 107 ? 3.122 17.453 -4.851 1.00 87.19 107 ASN A C 1
ATOM 806 O O . ASN A 1 107 ? 4.180 17.111 -5.380 1.00 87.19 107 ASN A O 1
ATOM 810 N N . GLY A 1 108 ? 2.192 18.139 -5.527 1.00 86.31 108 GLY A N 1
ATOM 811 C CA . GLY A 1 108 ? 2.309 18.491 -6.946 1.00 86.31 108 GLY A CA 1
ATOM 812 C C . GLY A 1 108 ? 2.061 17.315 -7.896 1.00 86.31 108 GLY A C 1
ATOM 813 O O . GLY A 1 108 ? 2.475 17.359 -9.055 1.00 86.31 108 GLY A O 1
ATOM 814 N N . LEU A 1 109 ? 1.405 16.263 -7.407 1.00 88.38 109 LEU A N 1
ATOM 815 C CA . LEU A 1 109 ? 1.027 15.073 -8.162 1.00 88.38 109 LEU A CA 1
ATOM 816 C C . LEU A 1 109 ? -0.460 15.120 -8.528 1.00 88.38 109 LEU A C 1
ATOM 818 O O . LEU A 1 109 ? -1.254 15.822 -7.899 1.00 88.38 109 LEU A O 1
ATOM 822 N N . SER A 1 110 ? -0.853 14.328 -9.529 1.00 91.19 110 SER A N 1
ATOM 823 C CA . SER A 1 110 ? -2.268 14.163 -9.877 1.00 91.19 110 SER A CA 1
ATOM 824 C C . SER A 1 110 ? -3.052 13.601 -8.679 1.00 91.19 110 SER A C 1
ATOM 826 O O . SER A 1 110 ? -2.653 12.555 -8.154 1.00 91.19 110 SER A O 1
ATOM 828 N N . PRO A 1 111 ? -4.172 14.224 -8.264 1.00 94.25 111 PRO A N 1
ATOM 829 C CA . PRO A 1 111 ? -5.057 13.675 -7.238 1.00 94.25 111 PRO A CA 1
ATOM 830 C C . PRO A 1 111 ? -5.899 12.483 -7.731 1.00 94.25 111 PRO A C 1
ATOM 832 O O . PRO A 1 111 ? -6.597 11.866 -6.936 1.00 94.25 111 PRO A O 1
ATOM 835 N N . PHE A 1 112 ? -5.838 12.152 -9.023 1.00 93.25 112 PHE A N 1
ATOM 836 C CA . PHE A 1 112 ? -6.565 11.049 -9.664 1.00 93.25 112 PHE A CA 1
ATOM 837 C C . PHE A 1 112 ? -5.632 10.295 -10.632 1.00 93.25 112 PHE A C 1
ATOM 839 O O . PHE A 1 112 ? -5.815 10.344 -11.846 1.00 93.25 112 PHE A O 1
ATOM 846 N N . PRO A 1 113 ? -4.572 9.637 -10.133 1.00 92.81 113 PRO A N 1
ATOM 847 C CA . PRO A 1 113 ? -3.545 9.046 -10.997 1.00 92.81 113 PRO A CA 1
ATOM 848 C C . PRO A 1 113 ? -4.045 7.863 -11.841 1.00 92.81 113 PRO A C 1
ATOM 850 O O . PRO A 1 113 ? -3.504 7.583 -12.907 1.00 92.81 113 PRO A O 1
ATOM 853 N N . ALA A 1 114 ? -5.077 7.161 -11.378 1.00 93.06 114 ALA A N 1
ATOM 854 C CA . ALA A 1 114 ? -5.631 5.998 -12.051 1.00 93.06 114 ALA A CA 1
ATOM 855 C C . ALA A 1 114 ? -7.151 5.934 -11.862 1.00 93.06 114 ALA A C 1
ATOM 857 O O . ALA A 1 114 ? -7.710 6.549 -10.956 1.00 93.06 114 ALA A O 1
ATOM 858 N N . ALA A 1 115 ? -7.821 5.165 -12.723 1.00 94.88 115 ALA A N 1
ATOM 859 C CA . ALA A 1 115 ? -9.264 4.932 -12.629 1.00 94.88 115 ALA A CA 1
ATOM 860 C C . ALA A 1 115 ? -9.651 3.971 -11.489 1.00 94.88 115 ALA A C 1
ATOM 862 O O . ALA A 1 115 ? -10.810 3.947 -11.079 1.00 94.88 115 ALA A O 1
ATOM 863 N N . PHE A 1 116 ? -8.696 3.173 -11.003 1.00 97.12 116 PHE A N 1
ATOM 864 C CA . PHE A 1 116 ? -8.898 2.179 -9.955 1.00 97.12 116 PHE A CA 1
ATOM 865 C C . PHE A 1 116 ? -7.718 2.189 -8.982 1.00 97.12 116 PHE A C 1
ATOM 867 O O . PHE A 1 116 ? -6.568 2.257 -9.415 1.00 97.12 116 PHE A O 1
ATOM 874 N N . ASP A 1 117 ? -8.012 2.051 -7.692 1.00 97.44 117 ASP A N 1
ATOM 875 C CA . ASP A 1 117 ? -7.017 1.823 -6.643 1.00 97.44 117 ASP A CA 1
ATOM 876 C C . ASP A 1 117 ? -6.639 0.337 -6.538 1.00 97.44 117 ASP A C 1
ATOM 878 O O . ASP A 1 117 ? -7.397 -0.550 -6.946 1.00 97.44 117 ASP A O 1
ATOM 882 N N . THR A 1 118 ? -5.457 0.059 -5.985 1.00 98.25 118 THR A N 1
ATOM 883 C CA . THR A 1 118 ? -4.875 -1.291 -5.962 1.00 98.25 118 THR A CA 1
ATOM 884 C C . THR A 1 118 ? -5.187 -2.024 -4.650 1.00 98.25 118 THR A C 1
ATOM 886 O O . THR A 1 118 ? -4.683 -1.621 -3.607 1.00 98.25 118 THR A O 1
ATOM 889 N N . PRO A 1 119 ? -5.954 -3.128 -4.635 1.00 98.38 119 PRO A N 1
ATOM 890 C CA . PRO A 1 119 ? -6.142 -3.920 -3.419 1.00 98.38 119 PRO A CA 1
ATOM 891 C C . PRO A 1 119 ? -4.862 -4.688 -3.053 1.00 98.38 119 PRO A C 1
ATOM 893 O O . PRO A 1 119 ? -4.282 -5.373 -3.896 1.00 98.38 119 PRO A O 1
ATOM 896 N N . ILE A 1 120 ? -4.455 -4.651 -1.779 1.00 98.44 120 ILE A N 1
ATOM 897 C CA . ILE A 1 120 ? -3.291 -5.404 -1.280 1.00 98.44 120 ILE A CA 1
ATOM 898 C C . ILE A 1 120 ? -3.703 -6.340 -0.142 1.00 98.44 120 ILE A C 1
ATOM 900 O O . ILE A 1 120 ? -4.407 -5.958 0.791 1.00 98.44 120 ILE A O 1
ATOM 904 N N . GLN A 1 121 ? -3.256 -7.595 -0.222 1.00 97.25 121 GLN A N 1
ATOM 905 C CA . GLN A 1 121 ? -3.573 -8.627 0.767 1.00 97.25 121 GLN A CA 1
ATOM 906 C C . GLN A 1 121 ? -2.909 -8.350 2.130 1.00 97.25 121 GLN A C 1
ATOM 908 O O . GLN A 1 121 ? -1.854 -7.710 2.179 1.00 97.25 121 GLN A O 1
ATOM 913 N N . PRO A 1 122 ? -3.464 -8.873 3.244 1.00 96.69 122 PRO A N 1
ATOM 914 C CA . PRO A 1 122 ? -3.032 -8.516 4.598 1.00 96.69 122 PRO A CA 1
ATOM 915 C C . PRO A 1 122 ? -1.529 -8.648 4.866 1.00 96.69 122 PRO A C 1
ATOM 917 O O . PRO A 1 122 ? -0.939 -7.744 5.450 1.00 96.69 122 PRO A O 1
ATOM 920 N N . ARG A 1 123 ? -0.873 -9.723 4.406 1.00 97.75 123 ARG A N 1
ATOM 921 C CA . ARG A 1 123 ? 0.582 -9.885 4.588 1.00 97.75 123 ARG A CA 1
ATOM 922 C C . ARG A 1 123 ? 1.383 -8.800 3.868 1.00 97.75 123 ARG A C 1
ATOM 924 O O . ARG A 1 123 ? 2.379 -8.329 4.406 1.00 97.75 123 ARG A O 1
ATOM 931 N N . GLY A 1 124 ? 0.920 -8.360 2.697 1.00 98.06 124 GLY A N 1
ATOM 932 C CA . GLY A 1 124 ? 1.513 -7.237 1.977 1.00 98.06 124 GLY A CA 1
ATOM 933 C C . GLY A 1 124 ? 1.348 -5.914 2.727 1.00 98.06 124 GLY A C 1
ATOM 934 O O . GLY A 1 124 ? 2.308 -5.159 2.834 1.00 98.06 124 GLY A O 1
ATOM 935 N N . ILE A 1 125 ? 0.179 -5.667 3.330 1.00 97.75 125 ILE A N 1
ATOM 936 C CA . ILE A 1 125 ? -0.039 -4.490 4.189 1.00 97.75 125 ILE A CA 1
ATOM 937 C C . ILE A 1 125 ? 0.906 -4.509 5.394 1.00 97.75 125 ILE A C 1
ATOM 939 O O . ILE A 1 125 ? 1.544 -3.498 5.683 1.00 97.75 125 ILE A O 1
ATOM 943 N N . VAL A 1 126 ? 1.076 -5.663 6.050 1.00 97.19 126 VAL A N 1
ATOM 944 C CA . VAL A 1 126 ? 2.041 -5.803 7.152 1.00 97.19 126 VAL A CA 1
ATOM 945 C C . VAL A 1 126 ? 3.472 -5.530 6.680 1.00 97.19 126 VAL A C 1
ATOM 947 O O . VAL A 1 126 ? 4.216 -4.856 7.387 1.00 97.19 126 VAL A O 1
ATOM 950 N N . THR A 1 127 ? 3.867 -5.983 5.487 1.00 97.81 127 THR A N 1
ATOM 951 C CA . THR A 1 127 ? 5.191 -5.667 4.920 1.00 97.81 127 THR A CA 1
ATOM 952 C C . THR A 1 127 ? 5.397 -4.171 4.686 1.00 97.81 127 THR A C 1
ATOM 954 O O . THR A 1 127 ? 6.505 -3.679 4.898 1.00 97.81 127 THR A O 1
ATOM 957 N N . LEU A 1 128 ? 4.357 -3.450 4.260 1.00 96.81 128 LEU A N 1
ATOM 958 C CA . LEU A 1 128 ? 4.419 -2.015 3.966 1.00 96.81 128 LEU A CA 1
ATOM 959 C C . LEU A 1 128 ? 4.402 -1.150 5.226 1.00 96.81 128 LEU A C 1
ATOM 961 O O . LEU A 1 128 ? 5.139 -0.170 5.306 1.00 96.81 128 LEU A O 1
ATOM 965 N N . ALA A 1 129 ? 3.574 -1.513 6.204 1.00 94.06 129 ALA A N 1
ATOM 966 C CA . ALA A 1 129 ? 3.427 -0.762 7.445 1.00 94.06 129 ALA A CA 1
ATOM 967 C C . ALA A 1 129 ? 4.517 -1.117 8.470 1.00 94.06 129 ALA A C 1
ATOM 969 O O . ALA A 1 129 ? 4.960 -0.261 9.233 1.00 94.06 129 ALA A O 1
ATOM 970 N N . GLY A 1 130 ? 4.990 -2.368 8.464 1.00 92.81 130 GLY A N 1
ATOM 971 C CA . GLY A 1 130 ? 5.947 -2.927 9.421 1.00 92.81 130 GLY A CA 1
ATOM 972 C C . GLY A 1 130 ? 7.189 -2.069 9.697 1.00 92.81 130 GLY A C 1
ATOM 973 O O . GLY A 1 130 ? 7.526 -1.908 10.870 1.00 92.81 130 GLY A O 1
ATOM 974 N N . PRO A 1 131 ? 7.846 -1.457 8.691 1.00 92.19 131 PRO A N 1
ATOM 975 C CA . PRO A 1 131 ? 9.001 -0.584 8.910 1.00 92.19 131 PRO A CA 1
ATOM 976 C C . PRO A 1 131 ? 8.753 0.614 9.840 1.00 92.19 131 PRO A C 1
ATOM 978 O O . PRO A 1 131 ? 9.713 1.156 10.385 1.00 92.19 131 PRO A O 1
ATOM 981 N N . PHE A 1 132 ? 7.498 1.030 10.041 1.00 92.38 132 PHE A N 1
ATOM 982 C CA . PHE A 1 132 ? 7.150 2.128 10.946 1.00 92.38 132 PHE A CA 1
ATOM 983 C C . PHE A 1 132 ? 6.926 1.673 12.393 1.00 92.38 132 PHE A C 1
ATOM 985 O O . PHE A 1 132 ? 6.895 2.510 13.294 1.00 92.38 132 PHE A O 1
ATOM 992 N N . PHE A 1 133 ? 6.783 0.370 12.651 1.00 91.56 133 PHE A N 1
ATOM 993 C CA . PHE A 1 133 ? 6.569 -0.173 13.991 1.00 91.56 133 PHE A CA 1
ATOM 994 C C . PHE A 1 133 ? 7.898 -0.272 14.748 1.00 91.56 133 PHE A C 1
ATOM 996 O O . PHE A 1 133 ? 8.828 -0.953 14.326 1.00 91.56 133 PHE A O 1
ATOM 1003 N N . VAL A 1 134 ? 7.974 0.369 15.916 1.00 94.12 134 VAL A N 1
ATOM 1004 C CA . VAL A 1 134 ? 9.132 0.280 16.823 1.00 94.12 134 VAL A CA 1
ATOM 1005 C C . VAL A 1 134 ? 8.922 -0.814 17.866 1.00 94.12 134 VAL A C 1
ATOM 1007 O O . VAL A 1 134 ? 9.823 -1.597 18.150 1.00 94.12 134 VAL A O 1
ATOM 1010 N N . SER A 1 135 ? 7.735 -0.852 18.472 1.00 94.31 135 SER A N 1
ATOM 1011 C CA . SER A 1 135 ? 7.375 -1.833 19.501 1.00 94.31 135 SER A CA 1
ATOM 1012 C C . SER A 1 135 ? 5.869 -1.840 19.725 1.00 94.31 135 SER A C 1
ATOM 1014 O O . SER A 1 135 ? 5.251 -0.780 19.663 1.00 94.31 135 SER A O 1
ATOM 1016 N N . CYS A 1 136 ? 5.294 -2.981 20.090 1.00 92.06 136 CYS A N 1
ATOM 1017 C CA . CYS A 1 136 ? 3.876 -3.099 20.428 1.00 92.06 136 CYS A CA 1
ATOM 1018 C C . CYS A 1 136 ? 3.684 -3.654 21.841 1.00 92.06 136 CYS A C 1
ATOM 1020 O O . CYS A 1 136 ? 4.471 -4.510 22.259 1.00 92.06 136 CYS A O 1
ATOM 1022 N N . PRO A 1 137 ? 2.622 -3.244 22.558 1.00 95.31 137 PRO A N 1
ATOM 1023 C CA . PRO A 1 137 ? 2.147 -3.986 23.719 1.00 95.31 137 PRO A CA 1
ATOM 1024 C C . PRO A 1 137 ? 1.876 -5.455 23.366 1.00 95.31 137 PRO A C 1
ATOM 1026 O O . PRO A 1 137 ? 1.519 -5.783 22.229 1.00 95.31 137 PRO A O 1
ATOM 1029 N N . THR A 1 138 ? 2.035 -6.352 24.341 1.00 94.25 138 THR A N 1
ATOM 1030 C CA . THR A 1 138 ? 1.807 -7.791 24.149 1.00 94.25 138 THR A CA 1
ATOM 1031 C C . THR A 1 138 ? 0.421 -8.048 23.558 1.00 94.25 138 THR A C 1
ATOM 1033 O O . THR A 1 138 ? -0.582 -7.565 24.078 1.00 94.25 138 THR A O 1
ATOM 1036 N N . GLY A 1 139 ? 0.372 -8.802 22.457 1.00 91.12 139 GLY A N 1
ATOM 1037 C CA . GLY A 1 139 ? -0.873 -9.126 21.751 1.00 91.12 139 GLY A CA 1
ATOM 1038 C C . GLY A 1 139 ? -1.447 -8.002 20.881 1.00 91.12 139 GLY A C 1
ATOM 1039 O O . GLY A 1 139 ? -2.532 -8.177 20.344 1.00 91.12 139 GLY A O 1
ATOM 1040 N N . SER A 1 140 ? -0.751 -6.867 20.734 1.00 91.56 140 SER A N 1
ATOM 1041 C CA . SER A 1 140 ? -1.208 -5.730 19.910 1.00 91.56 140 SER A CA 1
ATOM 1042 C C . SER A 1 140 ? -0.441 -5.553 18.594 1.00 91.56 140 SER A C 1
ATOM 1044 O O . SER A 1 140 ? -0.775 -4.677 17.806 1.00 91.56 140 SER A O 1
ATOM 1046 N N . GLY A 1 141 ? 0.592 -6.365 18.348 1.00 90.50 141 GLY A N 1
ATOM 1047 C CA . GLY A 1 141 ? 1.269 -6.392 17.050 1.00 90.50 141 GLY A CA 1
ATOM 1048 C C . GLY A 1 141 ? 0.432 -7.088 15.968 1.00 90.50 141 GLY A C 1
ATOM 1049 O O . GLY A 1 141 ? -0.528 -7.789 16.301 1.00 90.50 141 GLY A O 1
ATOM 1050 N N . PRO A 1 142 ? 0.798 -6.941 14.680 1.00 90.19 142 PRO A N 1
ATOM 1051 C CA . PRO A 1 142 ? 0.123 -7.640 13.593 1.00 90.19 142 PRO A CA 1
ATOM 1052 C C . PRO A 1 142 ? 0.053 -9.153 13.840 1.00 90.19 142 PRO A C 1
ATOM 1054 O O . PRO A 1 142 ? 1.063 -9.793 14.127 1.00 90.19 142 PRO A O 1
ATOM 1057 N N . GLY A 1 143 ? -1.141 -9.734 13.699 1.00 90.25 143 GLY A N 1
ATOM 1058 C CA . GLY A 1 143 ? -1.364 -11.177 13.872 1.00 90.25 143 GLY A CA 1
ATOM 1059 C C . GLY A 1 143 ? -0.868 -12.041 12.706 1.00 90.25 143 GLY A C 1
ATOM 1060 O O . GLY A 1 143 ? -1.025 -13.258 12.737 1.00 90.25 143 GLY A O 1
ATOM 1061 N N . LEU A 1 144 ? -0.301 -11.420 11.670 1.00 92.25 144 LEU A N 1
ATOM 1062 C CA . LEU A 1 144 ? 0.244 -12.066 10.480 1.00 92.25 144 LEU A CA 1
ATOM 1063 C C . LEU A 1 144 ? 1.680 -11.598 10.272 1.00 92.25 144 LEU A C 1
ATOM 1065 O O . LEU A 1 144 ? 1.988 -10.423 10.465 1.00 92.25 144 LEU A O 1
ATOM 1069 N N . GLU A 1 145 ? 2.544 -12.506 9.826 1.00 94.25 145 GLU A N 1
ATOM 1070 C CA . GLU A 1 145 ? 3.902 -12.153 9.426 1.00 94.25 145 GLU A CA 1
ATOM 1071 C C . GLU A 1 145 ? 3.894 -11.563 8.009 1.00 94.25 145 GLU A C 1
ATOM 1073 O O . GLU A 1 145 ? 3.404 -12.186 7.058 1.00 94.25 145 GLU A O 1
ATOM 1078 N N . GLY A 1 146 ? 4.457 -10.363 7.863 1.00 96.81 146 GLY A N 1
ATOM 1079 C CA . GLY A 1 146 ? 4.727 -9.783 6.552 1.00 96.81 146 GLY A CA 1
ATOM 1080 C C . GLY A 1 146 ? 5.768 -10.596 5.779 1.00 96.81 146 GLY A C 1
ATOM 1081 O O . GLY A 1 146 ? 6.546 -11.367 6.336 1.00 96.81 146 GLY A O 1
ATOM 1082 N N . PHE A 1 147 ? 5.810 -10.422 4.468 1.00 98.06 147 PHE A N 1
ATOM 1083 C CA . PHE A 1 147 ? 6.935 -10.878 3.656 1.00 98.06 147 PHE A CA 1
ATOM 1084 C C . PHE A 1 147 ? 8.192 -10.028 3.908 1.00 98.06 147 PHE A C 1
ATOM 1086 O O . PHE A 1 147 ? 8.079 -8.887 4.375 1.00 98.06 147 PHE A O 1
ATOM 1093 N N . PRO A 1 148 ? 9.387 -10.524 3.528 1.00 97.44 148 PRO A N 1
ATOM 1094 C CA . PRO A 1 148 ? 10.594 -9.707 3.472 1.00 97.44 148 PRO A CA 1
ATOM 1095 C C . PRO A 1 148 ? 10.368 -8.415 2.677 1.00 97.44 148 PRO A C 1
ATOM 1097 O O . PRO A 1 148 ? 9.917 -8.463 1.533 1.00 97.44 148 PRO A O 1
ATOM 1100 N N . SER A 1 149 ? 10.703 -7.267 3.270 1.00 93.44 149 SER A N 1
ATOM 1101 C CA . SER A 1 149 ? 10.592 -5.969 2.600 1.00 93.44 149 SER A CA 1
ATOM 1102 C C . SER A 1 149 ? 11.508 -5.891 1.383 1.00 93.44 149 SER A C 1
ATOM 1104 O O . SER A 1 149 ? 12.610 -6.452 1.365 1.00 93.44 149 SER A O 1
ATOM 1106 N N . LEU A 1 150 ? 11.035 -5.167 0.376 1.00 95.31 150 LEU A N 1
ATOM 1107 C CA . LEU A 1 150 ? 11.677 -5.031 -0.919 1.00 95.31 150 LEU A CA 1
ATOM 1108 C C . LEU A 1 150 ? 12.085 -3.569 -1.129 1.00 95.31 150 LEU A C 1
ATOM 1110 O O . LEU A 1 150 ? 11.272 -2.662 -0.964 1.00 95.31 150 LEU A O 1
ATOM 1114 N N . THR A 1 151 ? 13.341 -3.352 -1.509 1.00 95.19 151 THR A N 1
ATOM 1115 C CA . THR A 1 151 ? 13.877 -2.050 -1.913 1.00 95.19 151 THR A CA 1
ATOM 1116 C C . THR A 1 151 ? 13.963 -1.999 -3.431 1.00 95.19 151 THR A C 1
ATOM 1118 O O . THR A 1 151 ? 14.552 -2.882 -4.059 1.00 95.19 151 THR A O 1
ATOM 1121 N N . ILE A 1 152 ? 13.394 -0.948 -4.016 1.00 96.44 152 ILE A N 1
ATOM 1122 C CA . ILE A 1 152 ? 13.388 -0.702 -5.459 1.00 96.44 152 ILE A CA 1
ATOM 1123 C C . ILE A 1 152 ? 14.238 0.532 -5.727 1.00 96.44 152 ILE A C 1
ATOM 1125 O O . ILE A 1 152 ? 14.097 1.550 -5.053 1.00 96.44 152 ILE A O 1
ATOM 1129 N N . SER A 1 153 ? 15.109 0.464 -6.728 1.00 95.62 153 SER A N 1
ATOM 1130 C CA . SER A 1 153 ? 15.788 1.646 -7.259 1.00 95.62 153 SER A CA 1
ATOM 1131 C C . SER A 1 153 ? 15.767 1.648 -8.782 1.00 95.62 153 SER A C 1
ATOM 1133 O O . SER A 1 153 ? 15.757 0.599 -9.423 1.00 95.62 153 SER A O 1
ATOM 1135 N N . GLY A 1 154 ? 15.740 2.842 -9.364 1.00 93.94 154 GLY A N 1
ATOM 1136 C CA . GLY A 1 154 ? 15.465 3.043 -10.783 1.00 93.94 154 GLY A CA 1
ATOM 1137 C C . GLY A 1 154 ? 14.172 3.826 -10.986 1.00 93.94 154 GLY A C 1
ATOM 1138 O O . GLY A 1 154 ? 13.522 4.234 -10.027 1.00 93.94 154 GLY A O 1
ATOM 1139 N N . LYS A 1 155 ? 13.831 4.063 -12.251 1.00 92.69 155 LYS A N 1
ATOM 1140 C CA . LYS A 1 155 ? 12.654 4.839 -12.652 1.00 92.69 155 LYS A CA 1
ATOM 1141 C C . LYS A 1 155 ? 11.645 3.915 -13.308 1.00 92.69 155 LYS A C 1
ATOM 1143 O O . LYS A 1 155 ? 12.036 3.147 -14.188 1.00 92.69 155 LYS A O 1
ATOM 1148 N N . LEU A 1 156 ? 10.373 4.008 -12.929 1.00 94.31 156 LEU A N 1
ATOM 1149 C CA . LEU A 1 156 ? 9.300 3.237 -13.554 1.00 94.31 156 LEU A CA 1
ATOM 1150 C C . LEU A 1 156 ? 8.908 3.876 -14.893 1.00 94.31 156 LEU A C 1
ATOM 1152 O O . LEU A 1 156 ? 7.961 4.647 -14.987 1.00 94.31 156 LEU A O 1
ATOM 1156 N N . ILE A 1 157 ? 9.702 3.576 -15.919 1.00 93.50 157 ILE A N 1
ATOM 1157 C CA . ILE A 1 157 ? 9.507 3.996 -17.309 1.00 93.50 157 ILE A CA 1
ATOM 1158 C C . ILE A 1 157 ? 9.424 2.710 -18.135 1.00 93.50 157 ILE A C 1
ATOM 1160 O O . ILE A 1 157 ? 10.306 1.869 -17.967 1.00 93.50 157 ILE A O 1
ATOM 1164 N N . PRO A 1 158 ? 8.435 2.526 -19.026 1.00 94.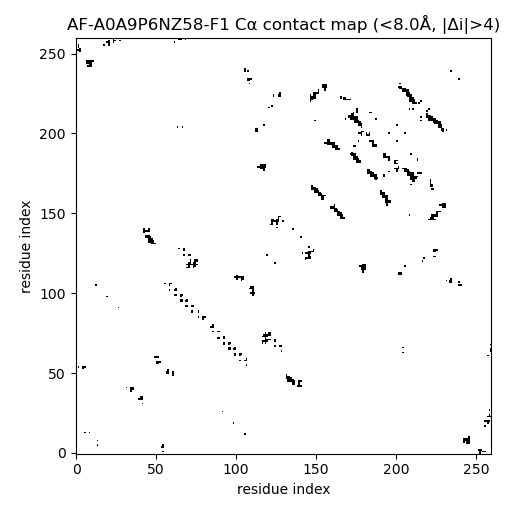88 158 PRO A N 1
ATOM 1165 C CA . PRO A 1 158 ? 8.293 1.301 -19.814 1.00 94.88 158 PRO A CA 1
ATOM 1166 C C . PRO A 1 158 ? 9.613 0.797 -20.422 1.00 94.88 158 PRO A C 1
ATOM 1168 O O . PRO A 1 158 ? 10.289 1.517 -21.156 1.00 94.88 158 PRO A O 1
ATOM 1171 N N . GLY A 1 159 ? 9.998 -0.443 -20.097 1.00 94.62 159 GLY A N 1
ATOM 1172 C CA . GLY A 1 159 ? 11.227 -1.087 -20.582 1.00 94.62 159 GLY A CA 1
ATOM 1173 C C . GLY A 1 159 ? 12.526 -0.717 -19.846 1.00 94.62 159 GLY A C 1
ATOM 1174 O O . GLY A 1 159 ? 13.574 -1.315 -20.126 1.00 94.62 159 GLY A O 1
ATOM 1175 N N . SER A 1 160 ? 12.492 0.217 -18.889 1.00 95.88 160 SER A N 1
ATOM 1176 C CA . SER A 1 160 ? 13.645 0.534 -18.037 1.00 95.88 160 SER A CA 1
ATOM 1177 C C . SER A 1 160 ? 14.031 -0.652 -17.144 1.00 95.88 160 SER A C 1
ATOM 1179 O O . SER A 1 160 ? 13.255 -1.587 -16.932 1.00 95.88 160 SER A O 1
ATOM 1181 N N . THR A 1 161 ? 15.256 -0.626 -16.619 1.00 97.75 161 THR A N 1
ATOM 1182 C CA . THR A 1 161 ? 15.694 -1.568 -15.582 1.00 97.75 161 THR A CA 1
ATOM 1183 C C . THR A 1 161 ? 15.405 -0.991 -14.198 1.00 97.75 161 THR A C 1
ATOM 1185 O O . THR A 1 161 ? 15.807 0.133 -13.891 1.00 97.75 161 THR A O 1
ATOM 1188 N N . LEU A 1 162 ? 14.775 -1.800 -13.352 1.00 98.00 162 LEU A N 1
ATOM 1189 C CA . LEU A 1 162 ? 14.634 -1.591 -11.918 1.00 98.00 162 LEU A CA 1
ATOM 1190 C C . LEU A 1 162 ? 15.569 -2.554 -11.190 1.00 98.00 162 LEU A C 1
ATOM 1192 O O . LEU A 1 162 ? 15.580 -3.750 -11.482 1.00 98.00 162 LEU A O 1
ATOM 1196 N N . LYS A 1 163 ? 16.323 -2.042 -10.222 1.00 98.12 163 LYS A N 1
ATOM 1197 C CA . LYS A 1 163 ? 17.121 -2.854 -9.304 1.00 98.12 163 LYS A CA 1
ATOM 1198 C C . LYS A 1 163 ? 16.295 -3.169 -8.071 1.00 98.12 163 LYS A C 1
ATOM 1200 O O . LYS A 1 163 ? 15.716 -2.266 -7.465 1.00 98.12 163 LYS A O 1
ATOM 1205 N N . ILE A 1 164 ? 16.284 -4.439 -7.702 1.00 97.56 164 ILE A N 1
ATOM 1206 C CA . ILE A 1 164 ? 15.447 -5.009 -6.658 1.00 97.56 164 ILE A CA 1
ATOM 1207 C C . ILE A 1 164 ? 16.338 -5.719 -5.644 1.00 97.56 164 ILE A C 1
ATOM 1209 O O . ILE A 1 164 ? 17.102 -6.621 -5.994 1.00 97.56 164 ILE A O 1
ATOM 1213 N N . SER A 1 165 ? 16.211 -5.349 -4.373 1.00 95.94 165 SER A N 1
ATOM 1214 C CA . SER A 1 165 ? 16.859 -6.058 -3.271 1.00 95.94 165 SER A CA 1
ATOM 1215 C C . SER A 1 165 ? 15.866 -6.382 -2.160 1.00 95.94 165 SER A C 1
ATOM 1217 O O . SER A 1 165 ? 14.933 -5.631 -1.890 1.00 95.94 165 SER A O 1
ATOM 1219 N N . ALA A 1 166 ? 16.059 -7.530 -1.521 1.00 96.06 166 ALA A N 1
ATOM 1220 C CA . ALA A 1 166 ? 15.288 -7.975 -0.368 1.00 96.06 166 ALA A CA 1
ATOM 1221 C C . ALA A 1 166 ? 16.173 -8.869 0.505 1.00 96.06 166 ALA A C 1
ATOM 1223 O O . ALA A 1 166 ? 17.181 -9.403 0.039 1.00 96.06 166 ALA A O 1
ATOM 1224 N N . LYS A 1 167 ? 15.785 -9.072 1.769 1.00 93.25 167 LYS A N 1
ATOM 1225 C CA . LYS A 1 167 ? 16.512 -9.968 2.688 1.00 93.25 167 LYS A CA 1
ATOM 1226 C C . LYS A 1 167 ? 16.559 -11.418 2.182 1.00 93.25 167 LYS A C 1
ATOM 1228 O O . LYS A 1 167 ? 17.521 -12.126 2.460 1.00 93.25 167 LYS A O 1
ATOM 1233 N N . ASN A 1 168 ? 15.526 -11.855 1.461 1.00 92.31 168 ASN A N 1
ATOM 1234 C CA . ASN A 1 168 ? 15.470 -13.155 0.803 1.00 92.31 168 ASN A CA 1
ATOM 1235 C C . ASN A 1 168 ? 14.889 -12.994 -0.605 1.00 92.31 168 ASN A C 1
ATOM 1237 O O . ASN A 1 168 ? 13.815 -12.422 -0.767 1.00 92.31 168 ASN A O 1
ATOM 1241 N N . THR A 1 169 ? 15.595 -13.521 -1.600 1.00 96.44 169 THR A N 1
ATOM 1242 C CA . THR A 1 169 ? 15.163 -13.567 -3.007 1.00 96.44 169 THR A CA 1
ATOM 1243 C C . THR A 1 169 ? 15.183 -14.993 -3.564 1.00 96.44 169 THR A C 1
ATOM 1245 O O . THR A 1 169 ? 14.920 -15.209 -4.746 1.00 96.44 169 THR A O 1
ATOM 1248 N N . THR A 1 170 ? 15.483 -15.989 -2.723 1.00 97.00 170 THR A N 1
ATOM 1249 C CA . THR A 1 170 ? 15.601 -17.392 -3.132 1.00 97.00 170 THR A CA 1
ATOM 1250 C C . THR A 1 170 ? 14.270 -17.893 -3.682 1.00 97.00 170 THR A C 1
ATOM 1252 O O . THR A 1 170 ? 13.256 -17.843 -2.991 1.00 97.00 170 THR A O 1
ATOM 1255 N N . GLY A 1 171 ? 14.280 -18.393 -4.920 1.00 96.88 171 GLY A N 1
ATOM 1256 C CA . GLY A 1 171 ? 13.085 -18.901 -5.600 1.00 96.88 171 GLY A CA 1
ATOM 1257 C C . GLY A 1 171 ? 12.252 -17.839 -6.325 1.00 96.88 171 GLY A C 1
ATOM 1258 O O . GLY A 1 171 ? 11.257 -18.194 -6.951 1.00 96.88 171 GLY A O 1
ATOM 1259 N N . ALA A 1 172 ? 12.648 -16.562 -6.286 1.00 98.19 172 ALA A N 1
ATOM 1260 C CA . ALA A 1 172 ? 12.017 -15.530 -7.101 1.00 98.19 172 ALA A CA 1
ATOM 1261 C C . ALA A 1 172 ? 12.403 -15.694 -8.579 1.00 98.19 172 ALA A C 1
ATOM 1263 O O . ALA A 1 172 ? 13.577 -15.843 -8.912 1.00 98.19 172 ALA A O 1
ATOM 1264 N N . THR A 1 173 ? 11.410 -15.631 -9.461 1.00 98.50 173 THR A N 1
ATOM 1265 C CA . THR A 1 173 ? 11.560 -15.753 -10.922 1.00 98.50 173 THR A CA 1
ATOM 1266 C C . THR A 1 173 ? 10.879 -14.606 -11.671 1.00 98.50 173 THR A C 1
ATOM 1268 O O . THR A 1 173 ? 11.238 -14.318 -12.815 1.00 98.50 173 THR A O 1
ATOM 1271 N N . TYR A 1 174 ? 9.936 -13.906 -11.029 1.00 98.81 174 TYR A N 1
ATOM 1272 C CA . TYR A 1 174 ? 9.217 -12.771 -11.604 1.00 98.81 174 TYR A CA 1
ATOM 1273 C C . TYR A 1 174 ? 9.142 -11.582 -10.645 1.00 98.81 174 TYR A C 1
ATOM 1275 O O . TYR A 1 174 ? 8.985 -11.757 -9.434 1.00 98.81 174 TYR A O 1
ATOM 1283 N N . CYS A 1 175 ? 9.148 -10.374 -11.208 1.00 98.75 175 CYS A N 1
ATOM 1284 C CA . CYS A 1 175 ? 8.535 -9.215 -10.574 1.00 98.75 175 CYS A CA 1
ATOM 1285 C C . CYS A 1 175 ? 7.067 -9.130 -10.980 1.00 98.75 175 CYS A C 1
ATOM 1287 O O . CYS A 1 175 ? 6.778 -9.005 -12.170 1.00 98.75 175 CYS A O 1
ATOM 1289 N N . GLY A 1 176 ? 6.160 -9.168 -10.007 1.00 98.56 176 GLY A N 1
ATOM 1290 C CA . GLY A 1 176 ? 4.748 -8.845 -10.195 1.00 98.56 176 GLY A CA 1
ATOM 1291 C C . GLY A 1 176 ? 4.491 -7.375 -9.889 1.00 98.56 176 GLY A C 1
ATOM 1292 O O . GLY A 1 176 ? 4.895 -6.898 -8.834 1.00 98.56 176 GLY A O 1
ATOM 1293 N N . PHE A 1 177 ? 3.824 -6.671 -10.796 1.00 98.62 177 PHE A N 1
ATOM 1294 C CA . PHE A 1 177 ? 3.415 -5.276 -10.658 1.00 98.62 177 PHE A CA 1
ATOM 1295 C C . PHE A 1 177 ? 1.896 -5.235 -10.541 1.00 98.62 177 PHE A C 1
ATOM 1297 O O . PHE A 1 177 ? 1.206 -5.716 -11.443 1.00 98.62 177 PHE A O 1
ATOM 1304 N N . LEU A 1 178 ? 1.389 -4.675 -9.444 1.00 98.56 178 LEU A N 1
ATOM 1305 C CA . LEU A 1 178 ? -0.035 -4.412 -9.256 1.00 98.56 178 LEU A CA 1
ATOM 1306 C C . LEU A 1 178 ? -0.313 -2.916 -9.431 1.00 98.56 178 LEU A C 1
ATOM 1308 O O . LEU A 1 178 ? 0.354 -2.088 -8.804 1.00 98.56 178 LEU A O 1
ATOM 1312 N N . SER A 1 179 ? -1.282 -2.595 -10.290 1.00 97.62 179 SER A N 1
ATOM 1313 C CA . SER A 1 179 ? -1.696 -1.231 -10.633 1.00 97.62 179 SER A CA 1
ATOM 1314 C C . SER A 1 179 ? -3.207 -1.204 -10.855 1.00 97.62 179 SER A C 1
ATOM 1316 O O . SER A 1 179 ? -3.714 -1.788 -11.811 1.00 97.62 179 SER A O 1
ATOM 1318 N N . GLY A 1 180 ? -3.946 -0.575 -9.944 1.00 96.38 180 GLY A N 1
ATOM 1319 C CA . GLY A 1 180 ? -5.401 -0.660 -9.929 1.00 96.38 180 GLY A CA 1
ATOM 1320 C C . GLY A 1 180 ? -5.865 -2.114 -9.831 1.00 96.38 180 GLY A C 1
ATOM 1321 O O . GLY A 1 180 ? -5.442 -2.860 -8.949 1.00 96.38 180 GLY A O 1
ATOM 1322 N N . LEU A 1 181 ? -6.712 -2.538 -10.768 1.00 96.94 181 LEU A N 1
ATOM 1323 C CA . LEU A 1 181 ? -7.170 -3.930 -10.858 1.00 96.94 181 LEU A CA 1
ATOM 1324 C C . LEU A 1 181 ? -6.308 -4.797 -11.788 1.00 96.94 181 LEU A C 1
ATOM 1326 O O . LEU A 1 181 ? -6.586 -5.988 -11.947 1.00 96.94 181 LEU A O 1
ATOM 1330 N N . ASP A 1 182 ? -5.270 -4.222 -12.395 1.00 97.75 182 ASP A N 1
ATOM 1331 C CA . ASP A 1 182 ? -4.371 -4.929 -13.292 1.00 97.75 182 ASP A CA 1
ATOM 1332 C C . ASP A 1 182 ? -3.188 -5.560 -12.550 1.00 97.75 182 ASP A C 1
ATOM 1334 O O . ASP A 1 182 ? -2.658 -5.048 -11.559 1.00 97.75 182 ASP A O 1
ATOM 1338 N N . SER A 1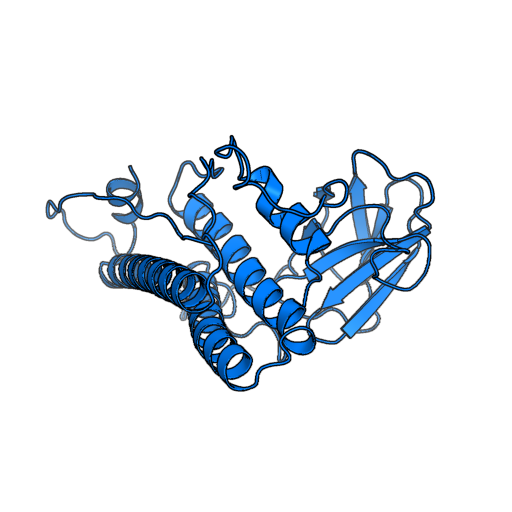 183 ? -2.741 -6.692 -13.095 1.00 98.06 183 SER A N 1
ATOM 1339 C CA . SER A 1 183 ? -1.480 -7.331 -12.733 1.00 98.06 183 SER A CA 1
ATOM 1340 C C . SER A 1 183 ? -0.668 -7.654 -13.983 1.00 98.06 183 SER A C 1
ATOM 1342 O O . SER A 1 183 ? -1.195 -8.106 -15.009 1.00 98.06 183 SER A O 1
ATOM 1344 N N . THR A 1 184 ? 0.638 -7.418 -13.904 1.00 98.56 184 THR A N 1
ATOM 1345 C CA . THR A 1 184 ? 1.588 -7.786 -14.956 1.00 98.56 184 THR A CA 1
ATOM 1346 C C . THR A 1 184 ? 2.913 -8.247 -14.368 1.00 98.56 184 THR A C 1
ATOM 1348 O O . THR A 1 184 ? 3.235 -7.951 -13.219 1.00 98.56 184 THR A O 1
ATOM 1351 N N . PHE A 1 185 ? 3.668 -9.024 -15.143 1.00 98.75 185 PHE A N 1
ATOM 1352 C CA . PHE A 1 185 ? 4.850 -9.729 -14.664 1.00 98.75 185 PHE A CA 1
ATOM 1353 C C . PHE A 1 185 ? 6.005 -9.612 -15.650 1.00 98.75 185 PHE A C 1
ATOM 1355 O O . PHE A 1 185 ? 5.851 -9.921 -16.834 1.00 98.75 185 PHE A O 1
ATOM 1362 N N . THR A 1 186 ? 7.185 -9.262 -15.145 1.00 98.56 186 THR A N 1
ATOM 1363 C CA . THR A 1 186 ? 8.450 -9.351 -15.886 1.00 98.56 186 THR A CA 1
ATOM 1364 C C . THR A 1 186 ? 9.387 -10.338 -15.206 1.00 98.56 186 THR A C 1
ATOM 1366 O O . THR A 1 186 ? 9.228 -10.651 -14.028 1.00 98.56 186 THR A O 1
ATOM 1369 N N . THR A 1 187 ? 10.335 -10.895 -15.955 1.00 98.38 187 THR A N 1
ATOM 1370 C CA . THR A 1 187 ? 11.324 -11.821 -15.392 1.00 98.38 187 THR A CA 1
ATOM 1371 C C . THR A 1 187 ? 12.214 -11.091 -14.390 1.00 98.38 187 THR A C 1
ATOM 1373 O O . THR A 1 187 ? 12.708 -10.002 -14.684 1.00 98.38 187 THR A O 1
ATOM 1376 N N . TYR A 1 188 ? 12.420 -11.717 -13.234 1.00 98.50 188 TYR A N 1
ATOM 1377 C CA . TYR A 1 188 ? 13.433 -11.327 -12.263 1.00 98.50 188 TYR A CA 1
ATOM 1378 C C . TYR A 1 188 ? 14.692 -12.160 -12.495 1.00 98.50 188 TYR A C 1
ATOM 1380 O O . TYR A 1 188 ? 14.630 -13.389 -12.509 1.00 98.50 188 TYR A O 1
ATOM 1388 N N . ALA A 1 189 ? 15.826 -11.493 -12.681 1.00 97.12 189 ALA A N 1
ATOM 1389 C CA . A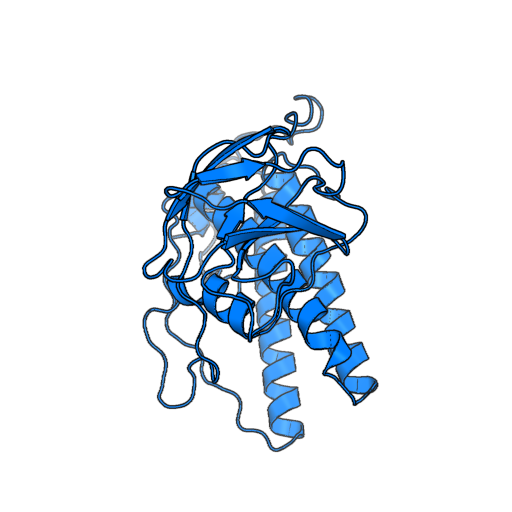LA A 1 189 ? 17.131 -12.132 -12.804 1.00 97.12 189 ALA A CA 1
ATOM 1390 C C . ALA A 1 189 ? 18.214 -11.194 -12.267 1.00 97.12 189 ALA A C 1
ATOM 1392 O O . ALA A 1 189 ? 18.133 -9.985 -12.465 1.00 97.12 189 ALA A O 1
ATOM 1393 N N . ASP A 1 190 ? 19.206 -11.749 -11.567 1.00 94.31 190 ASP A N 1
ATOM 1394 C CA . ASP A 1 190 ? 20.402 -11.029 -11.106 1.00 94.31 190 ASP A CA 1
ATOM 1395 C C . ASP A 1 190 ? 20.123 -9.726 -10.328 1.00 94.31 190 ASP A C 1
ATOM 1397 O O . ASP A 1 190 ? 20.868 -8.751 -10.414 1.00 94.31 190 ASP A O 1
ATOM 1401 N N . GLY A 1 191 ? 19.045 -9.699 -9.535 1.00 96.94 191 GLY A N 1
ATOM 1402 C CA . GLY A 1 191 ? 18.673 -8.508 -8.764 1.00 96.94 191 GLY A CA 1
ATOM 1403 C C . GLY A 1 191 ? 17.959 -7.430 -9.580 1.00 96.94 191 GLY A C 1
ATOM 1404 O O . GLY A 1 191 ? 17.814 -6.308 -9.100 1.00 96.94 191 GLY A O 1
ATOM 1405 N N . GLU A 1 192 ? 17.497 -7.742 -10.789 1.00 98.06 192 GLU A N 1
ATOM 1406 C CA . GLU A 1 192 ? 16.878 -6.783 -11.697 1.00 98.06 192 GLU A CA 1
ATOM 1407 C C . GLU A 1 192 ? 15.538 -7.271 -12.251 1.00 98.06 192 GLU A C 1
ATOM 1409 O O . GLU A 1 192 ? 15.300 -8.465 -12.431 1.00 98.06 192 GLU A O 1
ATOM 1414 N N . CYS A 1 193 ? 14.673 -6.306 -12.561 1.00 97.50 193 CYS A N 1
ATOM 1415 C CA . CYS A 1 193 ? 13.439 -6.496 -13.313 1.00 97.50 193 CYS A CA 1
ATOM 1416 C C . CYS A 1 193 ? 13.288 -5.406 -14.366 1.00 97.50 193 CYS A C 1
ATOM 1418 O O . CYS A 1 193 ? 13.743 -4.275 -14.187 1.00 97.50 193 CYS A O 1
ATOM 1420 N N . LYS A 1 194 ? 12.595 -5.721 -15.460 1.00 97.75 194 LYS A N 1
ATOM 1421 C CA . LYS A 1 194 ? 12.159 -4.695 -16.410 1.00 97.75 194 LYS A CA 1
ATOM 1422 C C . LYS A 1 194 ? 10.859 -4.058 -15.943 1.00 97.75 194 LYS A C 1
ATOM 1424 O O . LYS A 1 194 ? 9.958 -4.765 -15.495 1.00 97.75 194 LYS A O 1
ATOM 1429 N N . ALA A 1 195 ? 10.755 -2.740 -16.073 1.00 96.69 195 ALA A N 1
ATOM 1430 C CA . ALA A 1 195 ? 9.481 -2.048 -15.954 1.00 96.69 195 ALA A CA 1
ATOM 1431 C C . ALA A 1 195 ? 8.540 -2.512 -17.089 1.00 96.69 195 ALA A C 1
ATOM 1433 O O . ALA A 1 195 ? 8.978 -2.543 -18.247 1.00 96.69 195 ALA A O 1
ATOM 1434 N N . PRO A 1 196 ? 7.280 -2.886 -16.797 1.00 97.19 196 PRO A N 1
ATOM 1435 C CA . PRO A 1 196 ? 6.340 -3.360 -17.809 1.00 97.19 196 PRO A CA 1
ATOM 1436 C C . PRO A 1 196 ? 6.099 -2.333 -18.920 1.00 97.19 196 PRO A C 1
ATOM 1438 O O . PRO A 1 196 ? 6.062 -1.129 -18.676 1.00 97.19 196 PRO A O 1
ATOM 1441 N N . SER A 1 197 ? 5.927 -2.817 -20.149 1.00 96.06 197 SER A N 1
ATOM 1442 C CA . SER A 1 197 ? 5.659 -1.995 -21.340 1.00 96.06 197 SER A CA 1
ATOM 1443 C C . SER A 1 197 ? 4.375 -2.395 -22.068 1.00 96.06 197 SER A C 1
ATOM 1445 O O . SER A 1 197 ? 4.180 -2.047 -23.228 1.00 96.06 197 SER A O 1
ATOM 1447 N N . ASP A 1 198 ? 3.509 -3.152 -21.398 1.00 96.25 198 ASP A N 1
ATOM 1448 C CA . ASP A 1 198 ? 2.245 -3.680 -21.917 1.00 96.25 198 ASP A CA 1
ATOM 1449 C C . ASP A 1 198 ? 1.044 -2.748 -21.680 1.00 96.25 198 ASP A C 1
ATOM 1451 O O . ASP A 1 198 ? -0.081 -3.097 -22.031 1.00 96.25 198 ASP A O 1
ATOM 1455 N N . GLY A 1 199 ? 1.276 -1.572 -21.088 1.00 94.19 199 GLY A N 1
ATOM 1456 C CA . GLY A 1 199 ? 0.241 -0.580 -20.794 1.00 94.19 199 GLY A CA 1
ATOM 1457 C C . GLY A 1 199 ? -0.612 -0.887 -19.560 1.00 94.19 199 GLY A C 1
ATOM 1458 O O . GLY A 1 199 ? -1.575 -0.168 -19.322 1.00 94.19 199 GLY A O 1
ATOM 1459 N N . LYS A 1 200 ? -0.271 -1.919 -18.773 1.00 95.56 200 LYS A N 1
ATOM 1460 C CA . LYS A 1 200 ? -1.018 -2.308 -17.560 1.00 95.56 200 LYS A CA 1
ATOM 1461 C C . LYS A 1 200 ? -0.565 -1.615 -16.278 1.00 95.56 200 LYS A C 1
ATOM 1463 O O . LYS A 1 200 ? -1.196 -1.771 -15.242 1.00 95.56 200 LYS A O 1
ATOM 1468 N N . VAL A 1 201 ? 0.556 -0.902 -16.322 1.00 95.50 201 VAL A N 1
ATOM 1469 C CA . VAL A 1 201 ? 1.038 -0.092 -15.200 1.00 95.50 201 VAL A CA 1
ATOM 1470 C C . VAL A 1 201 ? 0.701 1.360 -15.497 1.00 95.50 201 VAL A C 1
ATOM 1472 O O . VAL A 1 201 ? 1.266 1.945 -16.422 1.00 95.50 201 VAL A O 1
ATOM 1475 N N . GLY A 1 202 ? -0.254 1.898 -14.740 1.00 89.88 202 GLY A N 1
ATOM 1476 C CA . GLY A 1 202 ? -0.662 3.299 -14.797 1.00 89.88 202 GLY A CA 1
ATOM 1477 C C . GLY A 1 202 ? 0.189 4.197 -13.901 1.00 89.88 202 GLY A C 1
ATOM 1478 O O . GLY A 1 202 ? 1.273 3.817 -13.458 1.00 89.88 202 GLY A O 1
ATOM 1479 N N . GLU A 1 203 ? -0.322 5.395 -13.626 1.00 90.69 203 GLU A N 1
ATOM 1480 C CA . GLU A 1 203 ? 0.296 6.320 -12.678 1.00 90.69 203 GLU A CA 1
ATOM 1481 C C . GLU A 1 203 ? -0.111 6.006 -11.228 1.00 90.69 203 GLU A C 1
ATOM 1483 O O . GLU A 1 203 ? -1.014 5.207 -10.969 1.00 90.69 203 GLU A O 1
ATOM 1488 N N . GLY A 1 204 ? 0.518 6.680 -10.262 1.00 92.00 204 GLY A N 1
ATOM 1489 C CA . GLY A 1 204 ? 0.184 6.549 -8.843 1.00 92.00 204 GLY A CA 1
ATOM 1490 C C . GLY A 1 204 ? 1.053 5.532 -8.108 1.00 92.00 204 GLY A C 1
ATOM 1491 O O . GLY A 1 204 ? 2.160 5.211 -8.534 1.00 92.00 204 GLY A O 1
ATOM 1492 N N . GLN A 1 205 ? 0.568 5.045 -6.966 1.00 95.06 205 GLN A N 1
ATOM 1493 C CA . GLN A 1 205 ? 1.297 4.068 -6.154 1.00 95.06 205 GLN A CA 1
ATOM 1494 C C . GLN A 1 205 ? 1.180 2.665 -6.760 1.00 95.06 205 GLN A C 1
ATOM 1496 O O . GLN A 1 205 ? 0.103 2.070 -6.783 1.00 95.06 205 GLN A O 1
ATOM 1501 N N . ILE A 1 206 ? 2.312 2.136 -7.226 1.00 97.56 206 ILE A N 1
ATOM 1502 C CA . ILE A 1 206 ? 2.451 0.805 -7.818 1.00 97.56 206 ILE A CA 1
ATOM 1503 C C . ILE A 1 206 ? 3.142 -0.118 -6.820 1.00 97.56 206 ILE A C 1
ATOM 1505 O O . ILE A 1 206 ? 4.145 0.248 -6.200 1.00 97.56 206 ILE A O 1
ATOM 1509 N N . TYR A 1 207 ? 2.629 -1.340 -6.696 1.00 98.38 207 TYR A N 1
ATOM 1510 C CA . TYR A 1 207 ? 3.146 -2.333 -5.758 1.00 98.38 207 TYR A CA 1
ATOM 1511 C C . TYR A 1 207 ? 3.911 -3.420 -6.508 1.00 98.38 207 TYR A C 1
ATOM 1513 O O . TYR A 1 207 ? 3.357 -4.081 -7.388 1.00 98.38 207 TYR A O 1
ATOM 1521 N N . VAL A 1 208 ? 5.183 -3.609 -6.154 1.00 98.62 208 VAL A N 1
ATOM 1522 C CA . VAL A 1 208 ? 6.075 -4.582 -6.800 1.00 98.62 208 VAL A CA 1
ATOM 1523 C C . VAL A 1 208 ? 6.408 -5.716 -5.848 1.00 98.62 208 VAL A C 1
ATOM 1525 O O . VAL A 1 208 ? 6.897 -5.484 -4.744 1.00 98.62 208 VAL A O 1
ATOM 1528 N N . PHE A 1 209 ? 6.197 -6.943 -6.302 1.00 98.75 209 PHE A N 1
ATOM 1529 C CA . PHE A 1 209 ? 6.453 -8.177 -5.567 1.00 98.75 209 PHE A CA 1
ATOM 1530 C C . PHE A 1 209 ? 7.513 -9.010 -6.280 1.00 98.75 209 PHE A C 1
ATOM 1532 O O . PHE A 1 209 ? 7.513 -9.076 -7.506 1.00 98.75 209 PHE A O 1
ATOM 1539 N N . LEU A 1 210 ? 8.355 -9.719 -5.527 1.00 98.75 210 LEU A N 1
ATOM 1540 C CA . LEU A 1 210 ? 9.091 -10.867 -6.056 1.00 98.75 210 LEU A CA 1
ATOM 1541 C C . LEU A 1 210 ? 8.247 -12.122 -5.883 1.00 98.75 210 LEU A C 1
ATOM 1543 O O . LEU A 1 210 ? 7.761 -12.400 -4.786 1.00 98.75 210 LEU A O 1
ATOM 1547 N N . THR A 1 211 ? 8.096 -12.890 -6.957 1.00 98.75 211 THR A N 1
ATOM 1548 C CA . THR A 1 211 ? 7.207 -14.056 -7.005 1.00 98.75 211 THR A CA 1
ATOM 1549 C C . THR A 1 211 ? 7.872 -15.242 -7.699 1.00 98.75 211 THR A C 1
ATOM 1551 O O . THR A 1 211 ? 8.751 -15.059 -8.544 1.00 98.75 211 THR A O 1
ATOM 1554 N N . SER A 1 212 ? 7.481 -16.462 -7.326 1.00 98.50 212 SER A N 1
ATOM 1555 C CA . SER A 1 212 ? 7.941 -17.713 -7.956 1.00 98.50 212 SER A CA 1
ATOM 1556 C C . SER A 1 212 ? 7.170 -18.070 -9.234 1.00 98.50 212 SER A C 1
ATOM 1558 O O . SER A 1 212 ? 7.654 -18.836 -10.069 1.00 98.50 212 SER A O 1
ATOM 1560 N N . GLU A 1 213 ? 5.981 -17.495 -9.403 1.00 98.38 213 GLU A N 1
ATOM 1561 C CA . GLU A 1 213 ? 5.061 -17.707 -10.519 1.00 98.38 213 GLU A CA 1
ATOM 1562 C C . GLU A 1 213 ? 4.455 -16.369 -10.958 1.00 98.38 213 GLU A C 1
ATOM 1564 O O . GLU A 1 213 ? 4.543 -15.378 -10.238 1.00 98.38 213 GLU A O 1
ATOM 1569 N N . LYS A 1 214 ? 3.783 -16.327 -12.115 1.00 98.31 214 LYS A N 1
ATOM 1570 C CA . LYS A 1 214 ? 3.061 -15.131 -12.591 1.00 98.31 214 LYS A CA 1
ATOM 1571 C C . LYS A 1 214 ? 1.731 -14.931 -11.852 1.00 98.31 214 LYS A C 1
ATOM 1573 O O . LYS A 1 214 ? 0.665 -14.911 -12.462 1.00 98.31 214 LYS A O 1
ATOM 1578 N N . SER A 1 215 ? 1.800 -14.854 -10.529 1.00 98.06 215 SER A N 1
ATOM 1579 C CA . SER A 1 215 ? 0.667 -14.663 -9.631 1.00 98.06 215 SER A CA 1
ATOM 1580 C C . SER A 1 215 ? 1.138 -14.013 -8.332 1.00 98.06 215 SER A C 1
ATOM 1582 O O . SER A 1 215 ? 2.201 -14.364 -7.819 1.00 98.06 215 SER A O 1
ATOM 1584 N N . VAL A 1 216 ? 0.345 -13.095 -7.776 1.00 98.12 216 VAL A N 1
ATOM 1585 C CA . VAL A 1 216 ? 0.600 -12.485 -6.461 1.00 98.12 216 VAL A CA 1
ATOM 1586 C C . VAL A 1 216 ? -0.384 -13.072 -5.452 1.00 98.12 216 VAL A C 1
ATOM 1588 O O . VAL A 1 216 ? -1.558 -12.714 -5.420 1.00 98.12 216 VAL A O 1
ATOM 1591 N N . THR A 1 217 ? 0.107 -14.007 -4.643 1.00 97.50 217 THR A N 1
ATOM 1592 C CA . THR A 1 217 ? -0.617 -14.650 -3.538 1.00 97.50 217 THR A CA 1
ATOM 1593 C C . THR A 1 217 ? 0.342 -14.909 -2.384 1.00 97.50 217 THR A C 1
ATOM 1595 O O . THR A 1 217 ? 1.561 -14.872 -2.568 1.00 97.50 217 THR A O 1
ATOM 1598 N N . ASP A 1 218 ? -0.187 -15.277 -1.220 1.00 96.75 218 ASP A N 1
ATOM 1599 C CA . ASP A 1 218 ? 0.631 -15.728 -0.090 1.00 96.75 218 ASP A CA 1
ATOM 1600 C C . ASP A 1 218 ? 1.560 -16.906 -0.421 1.00 96.75 218 ASP A C 1
ATOM 1602 O O . ASP A 1 218 ? 2.642 -16.999 0.156 1.00 96.75 218 ASP A O 1
ATOM 1606 N N . ALA A 1 219 ? 1.157 -17.791 -1.340 1.00 97.75 219 ALA A N 1
ATOM 1607 C CA . ALA A 1 219 ? 1.926 -18.978 -1.716 1.00 97.75 219 ALA A CA 1
ATOM 1608 C C . ALA A 1 219 ? 3.030 -18.681 -2.742 1.00 97.75 219 ALA A C 1
ATOM 1610 O O . ALA A 1 219 ? 4.050 -19.366 -2.772 1.00 97.75 219 ALA A O 1
ATOM 1611 N N . THR A 1 220 ? 2.822 -17.677 -3.593 1.00 98.44 220 THR A N 1
ATOM 1612 C CA . THR A 1 220 ? 3.733 -17.348 -4.698 1.00 98.44 220 THR A CA 1
ATOM 1613 C C . THR A 1 220 ? 4.660 -16.180 -4.380 1.00 98.44 220 THR A C 1
ATOM 1615 O O . THR A 1 220 ? 5.659 -15.998 -5.072 1.00 98.44 220 THR A O 1
ATOM 1618 N N . THR A 1 221 ? 4.360 -15.387 -3.347 1.00 98.56 221 THR A N 1
ATOM 1619 C CA . THR A 1 221 ? 5.158 -14.218 -2.953 1.00 98.56 221 THR A CA 1
ATOM 1620 C C . THR A 1 221 ? 6.399 -14.624 -2.161 1.00 98.56 221 THR A C 1
ATOM 1622 O O . THR A 1 221 ? 6.310 -15.230 -1.095 1.00 98.56 221 THR A O 1
ATOM 1625 N N . ILE A 1 222 ? 7.566 -14.224 -2.666 1.00 98.44 222 ILE A N 1
ATOM 1626 C CA . ILE A 1 222 ? 8.877 -14.420 -2.032 1.00 98.44 222 ILE A CA 1
ATOM 1627 C C . ILE A 1 222 ? 9.263 -13.200 -1.187 1.00 98.44 222 ILE A C 1
ATOM 1629 O O . ILE A 1 222 ? 9.778 -13.351 -0.079 1.00 98.44 222 ILE A O 1
ATOM 1633 N N . ALA A 1 223 ? 9.010 -11.993 -1.702 1.00 98.50 223 ALA A N 1
ATOM 1634 C CA . ALA A 1 223 ? 9.287 -10.727 -1.025 1.00 98.50 223 ALA A CA 1
ATOM 1635 C C . ALA A 1 223 ? 8.393 -9.598 -1.559 1.00 98.50 223 ALA A C 1
ATOM 1637 O O . ALA A 1 223 ? 7.906 -9.655 -2.690 1.00 98.50 223 ALA A O 1
ATOM 1638 N N . GLY A 1 224 ?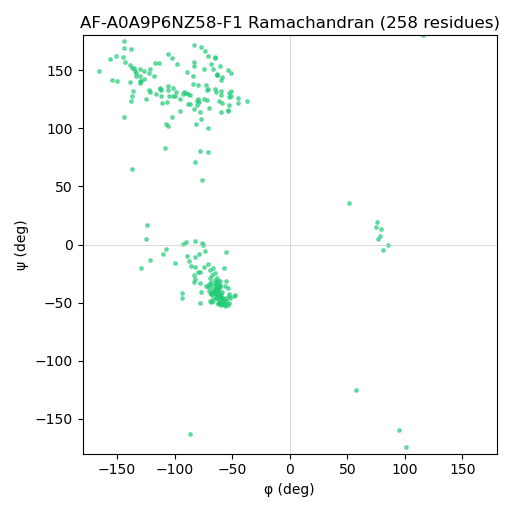 8.248 -8.540 -0.765 1.00 97.44 224 GLY A N 1
ATOM 1639 C CA . GLY A 1 224 ? 7.468 -7.353 -1.096 1.00 97.44 224 GLY A CA 1
ATOM 1640 C C . GLY A 1 224 ? 6.075 -7.315 -0.447 1.00 97.44 224 GLY A C 1
ATOM 1641 O O . GLY A 1 224 ? 5.750 -8.159 0.379 1.00 97.44 224 GLY A O 1
ATOM 1642 N N . PRO A 1 225 ? 5.247 -6.324 -0.792 1.00 98.25 225 PRO A N 1
ATOM 1643 C CA . PRO A 1 225 ? 5.504 -5.361 -1.848 1.00 98.25 225 PRO A CA 1
ATOM 1644 C C . PRO A 1 225 ? 6.547 -4.308 -1.461 1.00 98.25 225 PRO A C 1
ATOM 1646 O O . PRO A 1 225 ? 6.702 -3.958 -0.293 1.00 98.25 225 PRO A O 1
ATOM 1649 N N . GLY A 1 226 ? 7.253 -3.797 -2.464 1.00 97.25 226 GLY A N 1
ATOM 1650 C CA . GLY A 1 226 ? 7.836 -2.457 -2.437 1.00 97.25 226 GLY A CA 1
ATOM 1651 C C . GLY A 1 226 ? 6.924 -1.484 -3.186 1.00 97.25 226 GLY A C 1
ATOM 1652 O O . GLY A 1 226 ? 6.162 -1.904 -4.058 1.00 97.25 226 GLY A O 1
ATOM 1653 N N . ILE A 1 227 ? 7.002 -0.197 -2.853 1.00 96.31 227 ILE A N 1
ATOM 1654 C CA . ILE A 1 227 ? 6.231 0.862 -3.520 1.00 96.31 227 ILE A CA 1
ATOM 1655 C C . ILE A 1 227 ? 7.139 1.595 -4.504 1.00 96.31 227 ILE A C 1
ATOM 1657 O O . ILE A 1 227 ? 8.268 1.957 -4.170 1.00 96.31 227 ILE A O 1
ATOM 1661 N N . ILE A 1 228 ? 6.629 1.833 -5.706 1.00 95.25 228 ILE A N 1
ATOM 1662 C CA . ILE A 1 228 ? 7.224 2.720 -6.703 1.00 95.25 228 ILE A CA 1
ATOM 1663 C C . ILE A 1 228 ? 6.110 3.528 -7.371 1.00 95.25 228 ILE A C 1
ATOM 1665 O O . ILE A 1 228 ? 4.962 3.100 -7.408 1.00 95.25 228 ILE A O 1
ATOM 1669 N N . GLU A 1 229 ? 6.439 4.701 -7.889 1.00 89.81 229 GLU A N 1
ATOM 1670 C CA . GLU A 1 229 ? 5.514 5.560 -8.624 1.00 89.81 229 GLU A CA 1
ATOM 1671 C C . GLU A 1 229 ? 6.129 5.901 -9.986 1.00 89.81 229 GLU A C 1
ATOM 1673 O O . GLU A 1 229 ? 7.358 5.920 -10.139 1.00 89.81 229 GLU A O 1
ATOM 1678 N N . THR A 1 230 ? 5.290 6.111 -11.000 1.00 81.88 230 THR A N 1
ATOM 1679 C CA . THR A 1 230 ? 5.738 6.617 -12.302 1.00 81.88 230 THR A CA 1
ATOM 1680 C C . THR A 1 230 ? 6.316 8.020 -12.142 1.00 81.88 230 THR A C 1
ATOM 1682 O O . THR A 1 230 ? 5.849 8.818 -11.330 1.00 81.88 230 THR A O 1
ATOM 1685 N N . GLU A 1 231 ? 7.337 8.362 -12.929 1.00 66.62 231 GLU A N 1
ATOM 1686 C CA . GLU A 1 231 ? 7.731 9.768 -13.029 1.00 66.62 231 GLU A CA 1
ATOM 1687 C C . GLU A 1 231 ? 6.644 10.518 -13.806 1.00 66.62 231 GLU A C 1
ATOM 1689 O O . GLU A 1 231 ? 6.590 10.440 -15.031 1.00 66.62 231 GLU A O 1
ATOM 1694 N N . ASN A 1 232 ? 5.764 11.227 -13.103 1.00 57.81 232 ASN A N 1
ATOM 1695 C CA . ASN A 1 232 ? 4.755 12.056 -13.749 1.00 57.81 232 ASN A CA 1
ATOM 1696 C C . ASN A 1 232 ? 5.313 13.435 -14.120 1.00 57.81 232 ASN A C 1
ATOM 1698 O O . ASN A 1 232 ? 6.111 14.029 -13.389 1.00 57.81 232 ASN A O 1
ATOM 1702 N N . ALA A 1 233 ? 4.833 13.961 -15.251 1.00 43.62 233 ALA A N 1
ATOM 1703 C CA . ALA A 1 233 ? 4.938 15.370 -15.593 1.00 43.62 233 ALA A CA 1
ATOM 1704 C C . ALA A 1 233 ? 4.353 16.196 -14.440 1.00 43.62 233 ALA A C 1
ATOM 1706 O O . ALA A 1 233 ? 3.164 16.102 -14.137 1.00 43.62 233 ALA A O 1
ATOM 1707 N N . VAL A 1 234 ? 5.212 16.971 -13.777 1.00 45.00 234 VAL A N 1
ATOM 1708 C CA . VAL A 1 234 ? 4.823 17.987 -12.794 1.00 45.00 234 VAL A CA 1
ATOM 1709 C C . VAL A 1 234 ? 3.657 18.779 -13.386 1.00 45.00 234 VAL A C 1
ATOM 1711 O O . VAL A 1 234 ? 3.780 19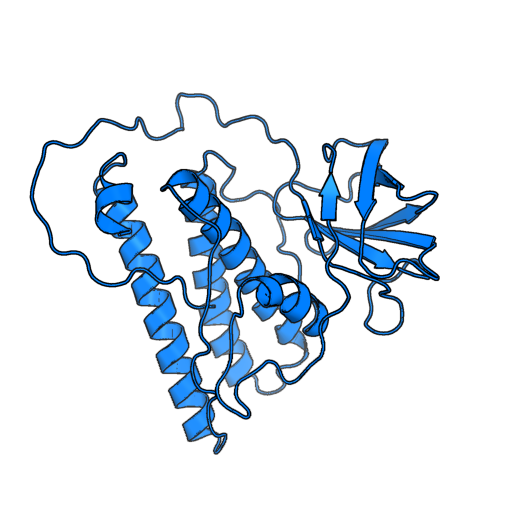.266 -14.514 1.00 45.00 234 VAL A O 1
ATOM 1714 N N . MET A 1 235 ? 2.527 18.888 -12.673 1.00 47.72 235 MET A N 1
ATOM 1715 C CA . MET A 1 235 ? 1.455 19.787 -13.112 1.00 47.72 235 MET A CA 1
ATOM 1716 C C . MET A 1 235 ? 2.068 21.168 -13.374 1.00 47.72 235 MET A C 1
ATOM 1718 O O . MET A 1 235 ? 2.879 21.643 -12.576 1.00 47.72 235 MET A O 1
ATOM 1722 N N . ASN A 1 236 ? 1.756 21.775 -14.525 1.00 36.59 236 ASN A N 1
ATOM 1723 C CA . ASN A 1 236 ? 2.363 23.043 -14.929 1.00 36.59 236 ASN A CA 1
ATOM 1724 C C . ASN A 1 236 ? 2.254 24.077 -13.787 1.00 36.59 236 ASN A C 1
ATOM 1726 O O . ASN A 1 236 ? 1.242 24.085 -13.086 1.00 36.59 236 ASN A O 1
ATOM 1730 N N . PRO A 1 237 ? 3.229 24.997 -13.625 1.00 40.44 237 PRO A N 1
ATOM 1731 C CA . PRO A 1 237 ? 3.308 25.949 -12.503 1.00 40.44 237 PRO A CA 1
ATOM 1732 C C . PRO A 1 237 ? 2.078 26.846 -12.265 1.00 40.44 237 PRO A C 1
ATOM 1734 O O . PRO A 1 237 ? 2.055 27.610 -11.305 1.00 40.44 237 PRO A O 1
ATOM 1737 N N . ILE A 1 238 ? 1.084 26.796 -13.153 1.00 39.56 238 ILE A N 1
ATOM 1738 C CA . ILE A 1 238 ? -0.182 27.522 -13.055 1.00 39.56 238 ILE A CA 1
ATOM 1739 C C . ILE A 1 238 ? -1.142 26.834 -12.057 1.00 39.56 238 ILE A C 1
ATOM 1741 O O . ILE A 1 238 ? -1.961 27.524 -11.457 1.00 39.56 238 ILE A O 1
ATOM 1745 N N . ASP A 1 239 ? -0.985 25.526 -11.801 1.00 43.12 239 ASP A N 1
ATOM 1746 C CA . ASP A 1 239 ? -1.888 24.724 -10.951 1.00 43.12 239 ASP A CA 1
ATOM 1747 C C . ASP A 1 239 ? -1.276 24.290 -9.606 1.00 43.12 239 ASP A C 1
ATOM 1749 O O . ASP A 1 239 ? -1.977 23.782 -8.728 1.00 43.12 239 ASP A O 1
ATOM 1753 N N . THR A 1 240 ? 0.025 24.507 -9.394 1.00 43.19 240 THR A N 1
ATOM 1754 C CA . THR A 1 240 ? 0.629 24.371 -8.062 1.00 43.19 240 THR A CA 1
ATOM 1755 C C . THR A 1 240 ? 0.231 25.571 -7.203 1.00 43.19 240 THR A C 1
ATOM 1757 O O . THR A 1 240 ? 0.513 26.701 -7.612 1.00 43.19 240 THR A O 1
ATOM 1760 N N . PRO A 1 241 ? -0.363 25.382 -6.007 1.00 45.34 241 PRO A N 1
ATOM 1761 C CA . PRO A 1 241 ? -0.617 26.487 -5.094 1.00 45.34 241 PRO A CA 1
ATOM 1762 C C . PRO A 1 241 ? 0.683 27.258 -4.864 1.00 45.34 241 PRO A C 1
ATOM 1764 O O . PRO A 1 241 ? 1.678 26.694 -4.404 1.00 45.34 241 PRO A O 1
ATOM 1767 N N . THR A 1 242 ? 0.695 28.546 -5.200 1.00 41.84 242 THR A N 1
ATOM 1768 C CA . THR A 1 242 ? 1.824 29.414 -4.882 1.00 41.84 242 THR A CA 1
ATOM 1769 C C . THR A 1 242 ? 1.992 29.427 -3.366 1.00 41.84 242 THR A C 1
ATOM 1771 O O . THR A 1 242 ? 1.122 29.876 -2.619 1.00 41.84 242 THR A O 1
ATOM 1774 N N . LEU A 1 243 ? 3.116 28.885 -2.894 1.00 48.06 243 LEU A N 1
ATOM 1775 C CA . LEU A 1 243 ? 3.502 28.915 -1.488 1.00 48.06 243 LEU A CA 1
ATOM 1776 C C . LEU A 1 243 ? 3.897 30.349 -1.131 1.00 48.06 243 LEU A C 1
ATOM 1778 O O . LEU A 1 243 ? 5.070 30.711 -1.127 1.00 48.06 243 LEU A O 1
ATOM 1782 N N . THR A 1 244 ? 2.909 31.207 -0.890 1.00 40.19 244 THR A N 1
ATOM 1783 C CA . THR A 1 244 ? 3.157 32.527 -0.312 1.00 40.19 244 THR A CA 1
ATOM 1784 C C . THR A 1 244 ? 3.539 32.344 1.160 1.00 40.19 244 THR A C 1
ATOM 1786 O O . THR A 1 244 ? 2.750 31.742 1.899 1.00 40.19 244 THR A O 1
ATOM 1789 N N . PRO A 1 245 ? 4.696 32.854 1.620 1.00 36.72 245 PRO A N 1
ATOM 1790 C CA . PRO A 1 245 ? 5.066 32.806 3.030 1.00 36.72 245 PRO A CA 1
ATOM 1791 C C . PRO A 1 245 ? 4.002 33.522 3.870 1.00 36.72 245 PRO A C 1
ATOM 1793 O O . PRO A 1 245 ? 3.711 34.695 3.636 1.00 36.72 245 PRO A O 1
ATOM 1796 N N . ALA A 1 246 ? 3.396 32.822 4.829 1.00 46.00 246 ALA A N 1
ATOM 1797 C CA . ALA A 1 246 ? 2.437 33.431 5.741 1.00 46.00 246 ALA A CA 1
ATOM 1798 C C . ALA A 1 246 ? 3.171 34.202 6.850 1.00 46.00 246 ALA A C 1
ATOM 1800 O O . ALA A 1 246 ? 4.153 33.723 7.420 1.00 46.00 246 ALA A O 1
ATOM 1801 N N . SER A 1 247 ? 2.672 35.398 7.161 1.00 35.53 247 SER A N 1
ATOM 1802 C CA . SER A 1 247 ? 3.102 36.220 8.290 1.00 35.53 247 SER A CA 1
ATOM 1803 C C . SER A 1 247 ? 2.903 35.493 9.625 1.00 35.53 247 SER A C 1
ATOM 1805 O O . SER A 1 247 ? 1.910 34.796 9.821 1.00 35.53 247 SER A O 1
ATOM 1807 N N . HIS A 1 248 ? 3.866 35.681 10.527 1.00 33.28 248 HIS A N 1
ATOM 1808 C CA . HIS A 1 248 ? 3.947 35.097 11.867 1.00 33.28 248 HIS A CA 1
ATOM 1809 C C . HIS A 1 248 ? 2.675 35.357 12.704 1.00 33.28 248 HIS A C 1
ATOM 1811 O O . HIS A 1 248 ? 2.413 36.496 13.078 1.00 33.28 248 HIS A O 1
ATOM 1817 N N . GLU A 1 249 ? 1.943 34.301 13.066 1.00 32.19 249 GLU A N 1
ATOM 1818 C CA . GLU A 1 249 ? 1.050 34.272 14.234 1.00 32.19 249 GLU A CA 1
ATOM 1819 C C . GLU A 1 249 ? 1.355 33.010 15.061 1.00 32.19 249 GLU A C 1
ATOM 1821 O O . GLU A 1 249 ? 1.630 31.958 14.473 1.00 32.19 249 GLU A O 1
ATOM 1826 N N . PRO A 1 250 ? 1.349 33.085 16.405 1.00 31.95 250 PRO A N 1
ATOM 1827 C CA . PRO A 1 250 ? 1.682 31.951 17.255 1.00 31.95 250 PRO A CA 1
ATOM 1828 C C . PRO A 1 250 ? 0.4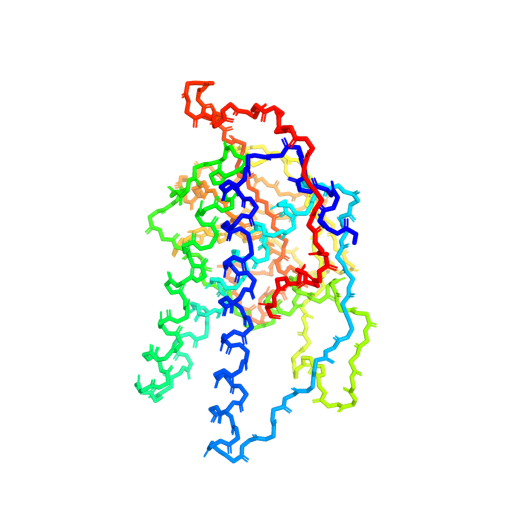40 31.085 17.521 1.00 31.95 250 PRO A C 1
ATOM 1830 O O . PRO A 1 250 ? -0.517 31.555 18.127 1.00 31.95 250 PRO A O 1
ATOM 1833 N N . GLU A 1 251 ? 0.471 29.804 17.144 1.00 39.16 251 GLU A N 1
ATOM 1834 C CA . GLU A 1 251 ? -0.542 28.824 17.566 1.00 39.16 251 GLU A CA 1
ATOM 1835 C C . GLU A 1 251 ? 0.077 27.507 18.056 1.00 39.16 251 GLU A C 1
ATOM 1837 O O . GLU A 1 251 ? 1.122 27.049 17.587 1.00 39.16 251 GLU A O 1
ATOM 1842 N N . ASN A 1 252 ? -0.592 26.939 19.062 1.00 29.31 252 ASN A N 1
ATOM 1843 C CA . ASN A 1 252 ? -0.155 25.833 19.906 1.00 29.31 252 ASN A CA 1
ATOM 1844 C C . ASN A 1 252 ? -0.170 24.487 19.160 1.00 29.31 252 ASN A C 1
ATOM 1846 O O . ASN A 1 252 ? -1.108 24.165 18.436 1.00 29.31 252 ASN A O 1
ATOM 1850 N N . ALA A 1 253 ? 0.876 23.691 19.370 1.00 30.95 253 ALA A N 1
ATOM 1851 C CA . ALA A 1 253 ? 1.200 22.493 18.607 1.00 30.95 253 ALA A CA 1
ATOM 1852 C C . ALA A 1 253 ? 0.928 21.207 19.403 1.00 30.95 253 ALA A C 1
ATOM 1854 O O . ALA A 1 253 ? 1.750 20.841 20.242 1.00 30.95 253 ALA A O 1
ATOM 1855 N N . THR A 1 254 ? -0.163 20.497 19.117 1.00 29.72 254 THR A N 1
ATOM 1856 C CA . THR A 1 254 ? -0.412 19.133 19.629 1.00 29.72 254 THR A CA 1
ATOM 1857 C C . THR A 1 254 ? -0.596 18.138 18.482 1.00 29.72 254 THR A C 1
ATOM 1859 O O . THR A 1 254 ? -0.968 18.528 17.381 1.00 29.72 254 THR A O 1
ATOM 1862 N N . ASP A 1 255 ? -0.229 16.885 18.759 1.00 34.25 255 ASP A N 1
ATOM 1863 C CA . ASP A 1 255 ? 0.104 15.781 17.849 1.00 34.25 255 ASP A CA 1
ATOM 1864 C C . ASP A 1 255 ? -0.704 15.653 16.549 1.00 34.25 255 ASP A C 1
ATOM 1866 O O . ASP A 1 255 ? -1.913 15.454 16.544 1.00 34.25 255 ASP A O 1
ATOM 1870 N N . LEU A 1 256 ? 0.034 15.660 15.439 1.00 37.62 256 LEU A N 1
ATOM 1871 C CA . LEU A 1 256 ? -0.412 15.283 14.102 1.00 37.62 256 LEU A CA 1
ATOM 1872 C C . LEU A 1 256 ? 0.253 13.942 13.777 1.00 37.62 256 LEU A C 1
ATOM 1874 O O . LEU A 1 256 ? 1.334 13.892 13.187 1.00 37.62 256 LEU A O 1
ATOM 1878 N N . ALA A 1 257 ? -0.361 12.863 14.249 1.00 36.16 257 ALA A N 1
ATOM 1879 C CA . ALA A 1 257 ? -0.078 11.519 13.772 1.00 36.16 257 ALA A CA 1
ATOM 1880 C C . ALA A 1 257 ? -1.183 11.148 12.779 1.00 36.16 257 ALA A C 1
ATOM 1882 O O . ALA A 1 257 ? -2.367 11.288 13.085 1.00 36.16 257 ALA A O 1
ATOM 1883 N N . ILE A 1 258 ? -0.785 10.718 11.584 1.00 39.66 258 ILE A N 1
ATOM 1884 C CA . ILE A 1 258 ? -1.675 10.036 10.645 1.00 39.66 258 ILE A CA 1
ATOM 1885 C C . ILE A 1 258 ? -1.794 8.619 11.197 1.00 39.66 258 ILE A C 1
ATOM 1887 O O . ILE A 1 258 ? -0.799 7.893 11.260 1.00 39.66 258 ILE A O 1
ATOM 1891 N N . GLY A 1 259 ? -2.958 8.303 11.757 1.00 33.50 259 GLY A N 1
ATOM 1892 C CA . GLY A 1 259 ? -3.247 6.977 12.283 1.00 33.50 259 GLY A CA 1
ATOM 1893 C C . GLY A 1 259 ? -3.640 6.073 11.128 1.00 33.50 259 GLY A C 1
ATOM 1894 O O . GLY A 1 259 ? -4.611 6.372 10.455 1.00 33.50 259 GLY A O 1
ATOM 1895 N N . ILE A 1 260 ? -2.891 4.995 10.914 1.00 38.59 260 ILE A N 1
ATOM 1896 C CA . ILE A 1 260 ? -3.270 3.869 10.048 1.00 38.59 260 ILE A CA 1
ATOM 1897 C C . ILE A 1 260 ? -3.176 2.606 10.886 1.00 38.59 260 ILE A C 1
ATOM 1899 O O . ILE A 1 260 ? -2.205 2.516 11.678 1.00 38.59 260 ILE A O 1
#

=== Feature glossary ===
The record interleaves many kinds of information about one protein. Here is each kind framed as the question it answers.

Q: What does the local fold look like, residue by residue?
A: The Foldseek 3Di string encodes local tertiary geometry as a 20-letter alphabet — one character per residue — derived from the relative positions of nearby Cα atoms. Unlike the amino-acid sequence, 3Di is a direct function of the 3D structure, so two proteins with the same fold have similar 3Di strings even at low sequence identity.

Q: Which residues are in helices, strands, or loops?
A: The SS8 string is DSSP's per-residue secondary-structure call. α-helix (H) means an i→i+4 H-bond ladder; β-strand (E) means the residue participates in a β-sheet; 3₁₀ (G) and π (I) are tighter and wider helices; T/S are turns/bends; '-' is loop.

Q: How big and how compact is the whole molecule?
A: Radius of gyration (Rg) is the root-mean-square distance of Cα atoms from their centroid — a single number for overall size and compactness. A globular domain of N residues has Rg ≈ 2.2·N^0.38 Å; an extended or disordered chain has a much larger Rg. The Cα contact count is the number of residue pairs whose Cα atoms are within 8 Å and are more than four positions apart in sequence — a standard proxy for tertiary packing density. The bounding box is the smallest axis-aligned box enclosing all Cα atoms.

Q: Where is each backbone atom in 3D?
A: Structure coordinates are given as an mmCIF _atom_site loop: one row per atom with element, residue name, chain id, sequence number, and x/y/z position in Å. Only the four main-chain atoms per residue are included here; side chains are omitted to keep the record compact.

Q: What is the amino-acid chain?
A: Primary structure: the covalent order of the twenty standard amino acids along the backbone. Two proteins with the same sequence will (almost always) fold to the same structure; two with 30% identity often share a fold but not the details.

Q: What if only a Cα trace is available?
A: Three-state secondary structure (P-SEA) collapses the eight DSSP classes into helix (a), strand (b), and coil (c). P-SEA assigns these from Cα geometry alone — distances and angles — without requiring backbone oxygens, so it works on any Cα trace.

Q: What family and function is it annotated with?
A: Database cross-references. InterPro integrates a dozen domain/family signature databases into unified entries with residue-range hits. GO terms attach function/process/location labels with evidence codes. CATH codes position the fold in a four-level structural taxonomy. Organism is the NCBI-taxonomy species name.

Q: How confident is the AlphaFold model at each residue?
A: pLDDT is the predicted lDDT-Cα score: AlphaFold's confidence that the local environment of each residue (all inter-atomic distances within 15 Å) is correctly placed. It is a per-residue number between 0 and 100, with higher meaning more reliable.

Q: How mobile is each atom in the crystal?
A: B-factor (Debye–Waller factor) reflects atomic displacement in the crystal lattice. It is an experimental observable (units Å²), not a prediction; low values mean the atom is pinned down, high values mean it moves or is heterogeneous across the crystal.

Q: Which residues are buried vs exposed?
A: SASA measures how much of the protein is reachable by solvent. It is computed by rolling a water-sized probe over the atomic surface and summing the exposed area (Å²). Per-residue SASA distinguishes core (buried, low SASA) from surface (exposed, high SASA) residues; total SASA is a whole-molecule size measure.

Q: What do the diagnostic plots show?
A: Plot images: a contact map (which residues are close in 3D, as an N×N binary image), a Ramachandran scatter (backbone torsion angles, revealing secondary-structure composition at a glance), and — for AlphaFold structures — a PAE heatmap (pairwise prediction confidence).

Q: What known structures does this most resemble?
A: The Foldseek neighbor list gives the closest experimentally determined structures in the PDB, ranked by structural alignment. TM-score near 1 means near-identical fold; near 0.3 means only rough topology match. This is how one finds what a novel AlphaFold prediction most resembles in the solved-structure universe.

Q: Are the domains correctly placed relative to each other?
A: Predicted aligned error is AlphaFold's pairwise confidence. Unlike pLDDT (per-residue), PAE is per-residue-pair and captures whether two parts of the structure are correctly placed relative to each other. Units are ångströms of expected positional error.

Q: What do the rendered images show?
A: Structure images are PyMOL renders from six orthogonal camera directions. Cartoon representation draws helices as coils and strands as arrows; sticks shows the backbone as bonds; surface shows the solvent-excluded envelope. Rainbow coloring maps sequence position to hue (blue→red, N→C); chain coloring assigns a distinct color per polypeptide.

Q: What are the backbone torsion angles?
A: φ (phi) and ψ (psi) are the two rotatable backbone dihedrals per residue: φ is the C(i-1)–N–Cα–C torsion, ψ is the N–Cα–C–N(i+1) torsion, both in degrees on (−180°, 180°]. α-helical residues cluster near (−60°, −45°); β-strand residues near (−120°, +130°). A Ramachandran plot is simply a scatter of (φ, ψ) for every residue.